Protein AF-0000000074526729 (afdb_homodimer)

Nearest PDB structures (foldseek):
  8a3k-assembly1_UNK  TM=6.918E-01  e=2.379E+00  synthetic construct
  8a3k-assembly1_UNK  TM=6.867E-01  e=3.337E+00  synthetic construct

Solvent-accessible surface area (backbone atoms only — not comparable to full-atom values): 11416 Å² total; per-residue (Å²): 133,55,69,67,57,51,48,54,22,52,52,34,27,48,55,7,48,46,26,39,75,34,23,52,53,50,46,33,65,36,31,86,74,75,79,69,46,57,56,41,35,41,41,31,28,50,31,10,45,49,38,21,45,50,15,50,38,54,74,62,38,85,45,72,67,30,32,49,50,38,42,50,49,49,30,50,38,19,52,50,34,31,54,45,30,54,54,28,47,78,66,65,46,48,67,70,23,39,47,52,50,26,49,49,20,48,53,51,28,53,54,34,53,53,61,71,72,103,135,56,69,67,57,52,48,54,21,52,52,34,26,48,52,8,50,47,25,40,75,34,22,53,53,49,45,33,63,37,32,87,74,75,79,69,46,59,56,41,34,40,43,30,28,49,31,10,45,48,38,21,45,51,14,51,38,56,74,61,39,86,45,71,66,29,32,49,50,38,42,50,49,50,29,51,37,18,52,50,33,31,54,45,31,53,53,29,47,76,64,64,46,48,66,67,23,39,48,52,50,26,49,47,20,49,53,51,27,52,54,31,53,53,60,71,73,103

Sequence (236 aa):
MSAILQTLAYLRMGVGASTYILPNQTLEHLTKAAPSSVEGVLVGRMFGARDFILGVSLLYAKNPEALKMALQMGLFCDLVDVGAGLIAWKNGMDRKGWMWVSGGSAFFAILGIYLLHRMSAILQTLAYLRMGVGASTYILPNQTLEHLTKAAPSSVEGVLVGRMFGARDFILGVSLLYAKNPEALKMALQMGLFCDLVDVGAGLIAWKNGMDRKGWMWVSGGSAFFAILGIYLLHR

Foldseek 3Di:
DDPLLLVLLVVLLVQLVCQLVCVPCLVCLQPVDDRQPPVSSVVSNVSSVVSNVLSVQCVVPDDPVSNLVSLVVLLVVLVVQLVVLVVVVVVPGDPSNSCCRNVVSVVSNVSSVVVNVD/DDPLLLVLLVVLLVQLVCQLVCVPCLVCLQPVDDRCPPVNSVVSNVSSVVSNVLSVQCVPPDDPVSNLVSLVVLLVVLVVQLVVLVVVVVVPTDPRNSCCRNVVSVVSNVSSVVVNVD

pLDDT: mean 89.01, std 13.93, range [44.12, 98.69]

Radius of gyration: 16.76 Å; Cα contacts (8 Å, |Δi|>4): 367; chains: 2; bounding box: 40×44×39 Å

Secondary structure (DSSP, 8-state):
--HHHHHHHHHHHHHHHHHHH-HHHHHHHH-SSS---HHHHHHHHHHHHHHHHHHHHHHH--SHHHHHHHHHHHHHHHHHHHHHHHHHHHTT--HHHHIIIIIHHHHHHHHHHHHHT-/--HHHHHHHHHHHHHHHHHHH-HHHHHHHH-SSS---HHHHHHHHHHHHHHHHHHHHHHH--SHHHHHHHHHHHHHHHHHHHHHHHHHHHTT--HHHHIIIIIHHHHHHHHHHHHHT-

Structure (mmCIF, N/CA/C/O backbone):
data_AF-0000000074526729-model_v1
#
loop_
_entity.id
_entity.type
_entity.pdbx_description
1 polymer 'Predicted protein'
#
loop_
_atom_site.group_PDB
_atom_site.id
_atom_site.type_symbol
_atom_site.label_atom_id
_atom_site.label_alt_id
_atom_site.label_comp_id
_atom_site.label_asym_id
_atom_site.label_entity_id
_atom_site.label_seq_id
_atom_site.pdbx_PDB_ins_code
_atom_site.Cartn_x
_atom_site.Cartn_y
_atom_site.Cartn_z
_atom_site.occupancy
_atom_site.B_iso_or_equiv
_atom_site.auth_seq_id
_atom_site.auth_comp_id
_atom_site.auth_asym_id
_atom_site.auth_atom_id
_atom_site.pdbx_PDB_model_num
ATOM 1 N N . MET A 1 1 ? -15.125 -16.938 -10.344 1 76.81 1 MET A N 1
ATOM 2 C CA . MET A 1 1 ? -14.828 -16.031 -9.25 1 76.81 1 MET A CA 1
ATOM 3 C C . MET A 1 1 ? -16.078 -15.734 -8.422 1 76.81 1 MET A C 1
ATOM 5 O O . MET A 1 1 ? -17.141 -15.484 -8.977 1 76.81 1 MET A O 1
ATOM 9 N N . SER A 1 2 ? -16 -15.789 -7.113 1 91.19 2 SER A N 1
ATOM 10 C CA . SER A 1 2 ? -17.156 -15.633 -6.246 1 91.19 2 SER A CA 1
ATOM 11 C C . SER A 1 2 ? -17.578 -14.172 -6.129 1 91.19 2 SER A C 1
ATOM 13 O O . SER A 1 2 ? -16.766 -13.273 -6.359 1 91.19 2 SER A O 1
ATOM 15 N N . ALA A 1 3 ? -18.828 -13.914 -6.008 1 95.06 3 ALA A N 1
ATOM 16 C CA . ALA A 1 3 ? -19.375 -12.57 -5.836 1 95.06 3 ALA A CA 1
ATOM 17 C C . ALA A 1 3 ? -18.703 -11.852 -4.676 1 95.06 3 ALA A C 1
ATOM 19 O O . ALA A 1 3 ? -18.516 -10.633 -4.715 1 95.06 3 ALA A O 1
ATOM 20 N N . ILE A 1 4 ? -18.391 -12.562 -3.648 1 96.5 4 ILE A N 1
ATOM 21 C CA . ILE A 1 4 ? -17.766 -11.969 -2.475 1 96.5 4 ILE A CA 1
ATOM 22 C C . ILE A 1 4 ? -16.359 -11.492 -2.83 1 96.5 4 ILE A C 1
ATOM 24 O O . ILE A 1 4 ? -15.945 -10.406 -2.41 1 96.5 4 ILE A O 1
ATOM 28 N N . LEU A 1 5 ? -15.656 -12.273 -3.617 1 97.69 5 LEU A N 1
ATOM 29 C CA . LEU A 1 5 ? -14.32 -11.883 -4.066 1 97.69 5 LEU A CA 1
ATOM 30 C C . LEU A 1 5 ? -14.383 -10.617 -4.918 1 97.69 5 LEU A C 1
ATOM 32 O O . LEU A 1 5 ? -13.586 -9.695 -4.727 1 97.69 5 LEU A O 1
ATOM 36 N N . GLN A 1 6 ? -15.352 -10.562 -5.836 1 97.88 6 GLN A N 1
ATOM 37 C CA . GLN A 1 6 ? -15.508 -9.391 -6.695 1 97.88 6 GLN A CA 1
ATOM 38 C C . GLN A 1 6 ? -15.859 -8.148 -5.875 1 97.88 6 GLN A C 1
ATOM 40 O O . GLN A 1 6 ? -15.367 -7.059 -6.152 1 97.88 6 GLN A O 1
ATOM 45 N N . THR A 1 7 ? -16.688 -8.344 -4.926 1 97.62 7 THR A N 1
ATOM 46 C CA . THR A 1 7 ? -17.078 -7.234 -4.059 1 97.62 7 THR A CA 1
ATOM 47 C C . THR A 1 7 ? -15.867 -6.695 -3.299 1 97.62 7 THR A C 1
ATOM 49 O O . THR A 1 7 ? -15.641 -5.48 -3.258 1 97.62 7 THR A O 1
ATOM 52 N N . LEU A 1 8 ? -15.078 -7.559 -2.715 1 98 8 LEU A N 1
ATOM 53 C CA . LEU A 1 8 ? -13.875 -7.148 -2.004 1 98 8 LEU A CA 1
ATOM 54 C C . LEU A 1 8 ? -12.914 -6.414 -2.936 1 98 8 LEU A C 1
ATOM 56 O O . LEU A 1 8 ? -12.375 -5.363 -2.574 1 98 8 LEU A O 1
ATOM 60 N N . ALA A 1 9 ? -12.75 -6.977 -4.105 1 98.69 9 ALA A N 1
ATOM 61 C CA . ALA A 1 9 ? -11.82 -6.406 -5.078 1 98.69 9 ALA A CA 1
ATOM 62 C C . ALA A 1 9 ? -12.258 -5.008 -5.504 1 98.69 9 ALA A C 1
ATOM 64 O O . ALA A 1 9 ? -11.469 -4.062 -5.465 1 98.69 9 ALA A O 1
ATOM 65 N N . TYR A 1 10 ? -13.516 -4.809 -5.863 1 98.25 10 TYR A N 1
ATOM 66 C CA . TYR A 1 10 ? -14.008 -3.529 -6.363 1 98.25 10 TYR A CA 1
ATOM 67 C C . TYR A 1 10 ? -14.055 -2.494 -5.246 1 98.25 10 TYR A C 1
ATOM 69 O O . TYR A 1 10 ? -13.805 -1.309 -5.48 1 98.25 10 TYR A O 1
ATOM 77 N N . LEU A 1 11 ? -14.453 -2.9 -4.062 1 97.31 11 LEU A N 1
ATOM 78 C CA . LEU A 1 11 ? -14.453 -1.972 -2.939 1 97.31 11 LEU A CA 1
ATOM 79 C C . LEU A 1 11 ? -13.047 -1.471 -2.648 1 97.31 11 LEU A C 1
ATOM 81 O O . LEU A 1 11 ? -12.844 -0.274 -2.428 1 97.31 11 LEU A O 1
ATOM 85 N N . ARG A 1 12 ? -12.125 -2.33 -2.637 1 97.81 12 ARG A N 1
ATOM 86 C CA . ARG A 1 12 ? -10.727 -1.966 -2.391 1 97.81 12 ARG A CA 1
ATOM 87 C C . ARG A 1 12 ? -10.195 -1.056 -3.492 1 97.81 12 ARG A C 1
ATOM 89 O O . ARG A 1 12 ? -9.539 -0.053 -3.213 1 97.81 12 ARG A O 1
ATOM 96 N N . MET A 1 13 ? -10.516 -1.352 -4.742 1 98.38 13 MET A N 1
ATOM 97 C CA . MET A 1 13 ? -10.141 -0.494 -5.859 1 98.38 13 MET A CA 1
ATOM 98 C C . MET A 1 13 ? -10.781 0.882 -5.734 1 98.38 13 MET A C 1
ATOM 100 O O . MET A 1 13 ? -10.148 1.898 -6.023 1 98.38 13 MET A O 1
ATOM 104 N N . GLY A 1 14 ? -12.031 0.858 -5.316 1 96.75 14 GLY A N 1
ATOM 105 C CA . GLY A 1 14 ? -12.727 2.119 -5.125 1 96.75 14 GLY A CA 1
ATOM 106 C C . GLY A 1 14 ? -12.109 2.99 -4.051 1 96.75 14 GLY A C 1
ATOM 107 O O . GLY A 1 14 ? -11.93 4.195 -4.242 1 96.75 14 GLY A O 1
ATOM 108 N N . VAL A 1 15 ? -11.789 2.418 -2.877 1 94.19 15 VAL A N 1
ATOM 109 C CA . VAL A 1 15 ? -11.125 3.145 -1.799 1 94.19 15 VAL A CA 1
ATOM 110 C C . VAL A 1 15 ? -9.781 3.684 -2.289 1 94.19 15 VAL A C 1
ATOM 112 O O . VAL A 1 15 ? -9.469 4.859 -2.09 1 94.19 15 VAL A O 1
ATOM 115 N N . GLY A 1 16 ? -8.977 2.828 -2.943 1 96.12 16 GLY A N 1
ATOM 116 C CA . GLY A 1 16 ? -7.691 3.246 -3.475 1 96.12 16 GLY A CA 1
ATOM 117 C C . GLY A 1 16 ? -7.797 4.375 -4.484 1 96.12 16 GLY A C 1
ATOM 118 O O . GLY A 1 16 ? -7.109 5.391 -4.363 1 96.12 16 GLY A O 1
ATOM 119 N N . ALA A 1 17 ? -8.68 4.258 -5.469 1 96.56 17 ALA A N 1
ATOM 120 C CA . ALA A 1 17 ? -8.859 5.27 -6.508 1 96.56 17 ALA A CA 1
ATOM 121 C C . ALA A 1 17 ? -9.359 6.586 -5.914 1 96.56 17 ALA A C 1
ATOM 123 O O . ALA A 1 17 ? -8.875 7.66 -6.281 1 96.56 17 ALA A O 1
ATOM 124 N N . SER A 1 18 ? -10.266 6.473 -4.996 1 92.94 18 SER A N 1
ATOM 125 C CA . SER A 1 18 ? -10.805 7.688 -4.395 1 92.94 18 SER A CA 1
ATOM 126 C C . SER A 1 18 ? -9.75 8.422 -3.574 1 92.94 18 SER A C 1
ATOM 128 O O . SER A 1 18 ? -9.656 9.648 -3.625 1 92.94 18 SER A O 1
ATOM 130 N N . THR A 1 19 ? -8.977 7.695 -2.803 1 90.94 19 THR A N 1
ATOM 131 C CA . THR A 1 19 ? -7.934 8.32 -2 1 90.94 19 THR A CA 1
ATOM 132 C C . THR A 1 19 ? -6.848 8.914 -2.893 1 90.94 19 THR A C 1
ATOM 134 O O . THR A 1 19 ? -6.273 9.953 -2.57 1 90.94 19 THR A O 1
ATOM 137 N N . TYR A 1 20 ? -6.547 8.273 -3.992 1 93 20 TYR A N 1
ATOM 138 C CA . TYR A 1 20 ? -5.547 8.797 -4.914 1 93 20 TYR A CA 1
ATOM 139 C C . TYR A 1 20 ? -6.02 10.094 -5.559 1 93 20 TYR A C 1
ATOM 141 O O . TYR A 1 20 ? -5.242 11.039 -5.699 1 93 20 TYR A O 1
ATOM 149 N N . ILE A 1 21 ? -7.266 10.109 -5.988 1 90.75 21 ILE A N 1
ATOM 150 C CA . ILE A 1 21 ? -7.816 11.234 -6.738 1 90.75 21 ILE A CA 1
ATOM 151 C C . ILE A 1 21 ? -8.125 12.391 -5.785 1 90.75 21 ILE A C 1
ATOM 153 O O . ILE A 1 21 ? -7.953 13.555 -6.137 1 90.75 21 ILE A O 1
ATOM 157 N N . LEU A 1 22 ? -8.633 12.086 -4.57 1 83.44 22 LEU A N 1
ATOM 158 C CA . LEU A 1 22 ? -9.055 13.102 -3.611 1 83.44 22 LEU A CA 1
ATOM 159 C C . LEU A 1 22 ? -8.32 12.938 -2.285 1 83.44 22 LEU A C 1
ATOM 161 O O . LEU A 1 22 ? -8.953 12.766 -1.239 1 83.44 22 LEU A O 1
ATOM 165 N N . PRO A 1 23 ? -7.047 13.086 -2.418 1 73.19 23 PRO A N 1
ATOM 166 C CA . PRO A 1 23 ? -6.301 12.844 -1.181 1 73.19 23 PRO A CA 1
ATOM 167 C C . PRO A 1 23 ? -6.656 13.836 -0.074 1 73.19 23 PRO A C 1
ATOM 169 O O . PRO A 1 23 ? -6.707 13.461 1.101 1 73.19 23 PRO A O 1
ATOM 172 N N . ASN A 1 24 ? -7.012 15.023 -0.416 1 65.81 24 ASN A N 1
ATOM 173 C CA . ASN A 1 24 ? -7.406 16.047 0.545 1 65.81 24 ASN A CA 1
ATOM 174 C C . ASN A 1 24 ? -8.711 15.695 1.242 1 65.81 24 ASN A C 1
ATOM 176 O O . ASN A 1 24 ? -8.82 15.805 2.465 1 65.81 24 ASN A O 1
ATOM 180 N N . GLN A 1 25 ? -9.562 15.359 0.402 1 59.38 25 GLN A N 1
ATOM 181 C CA . GLN A 1 25 ? -10.875 15.047 0.952 1 59.38 25 GLN A CA 1
ATOM 182 C C . GLN A 1 25 ? -10.812 13.828 1.86 1 59.38 25 GLN A C 1
ATOM 184 O O . GLN A 1 25 ? -11.477 13.781 2.9 1 59.38 25 GLN A O 1
ATOM 189 N N . THR A 1 26 ? -10.117 12.914 1.369 1 57.25 26 THR A N 1
ATOM 190 C CA . THR A 1 26 ? -9.961 11.719 2.191 1 57.25 26 THR A CA 1
ATOM 191 C C . THR A 1 26 ? -9.266 12.055 3.508 1 57.25 26 THR A C 1
ATOM 193 O O . THR A 1 26 ? -9.711 11.625 4.574 1 57.25 26 THR A O 1
ATOM 196 N N . LEU A 1 27 ? -8.336 12.75 3.332 1 55.41 27 LEU A N 1
ATOM 197 C CA . LEU A 1 27 ? -7.594 13.172 4.516 1 55.41 27 LEU A CA 1
ATOM 198 C C . LEU A 1 27 ? -8.414 14.148 5.352 1 55.41 27 LEU A C 1
ATOM 200 O O . LEU A 1 27 ? -8.398 14.086 6.586 1 55.41 27 LEU A O 1
ATOM 204 N N . GLU A 1 28 ? -9.062 15.125 4.652 1 57.16 28 GLU A N 1
ATOM 205 C CA . GLU A 1 28 ? -9.906 16.078 5.359 1 57.16 28 GLU A CA 1
ATOM 206 C C . GLU A 1 28 ? -11.086 15.391 6.027 1 57.16 28 GLU A C 1
ATOM 208 O O . GLU A 1 28 ? -11.492 15.766 7.129 1 57.16 28 GLU A O 1
ATOM 213 N N . HIS A 1 29 ? -11.766 14.594 5.172 1 51.53 29 HIS A N 1
ATOM 214 C CA . HIS A 1 29 ? -12.852 13.852 5.801 1 51.53 29 HIS A CA 1
ATOM 215 C C . HIS A 1 29 ? -12.352 13.047 6.996 1 51.53 29 HIS A C 1
ATOM 217 O O . HIS A 1 29 ? -13.102 12.797 7.941 1 51.53 29 HIS A O 1
ATOM 223 N N . LEU A 1 30 ? -11.242 12.672 6.82 1 48.44 30 LEU A N 1
ATOM 224 C CA . LEU A 1 30 ? -10.617 11.992 7.949 1 48.44 30 LEU A CA 1
ATOM 225 C C . LEU A 1 30 ? -10.172 12.992 9.008 1 48.44 30 LEU A C 1
ATOM 227 O O . LEU A 1 30 ? -10.078 12.656 10.188 1 48.44 30 LEU A O 1
ATOM 231 N N . THR A 1 31 ? -9.664 14.273 8.547 1 46.47 31 THR A N 1
ATOM 232 C CA . THR A 1 31 ? -9.102 15.266 9.461 1 46.47 31 THR A CA 1
ATOM 233 C C . THR A 1 31 ? -9.867 16.578 9.359 1 46.47 31 THR A C 1
ATOM 235 O O . THR A 1 31 ? -10.008 17.141 8.273 1 46.47 31 THR A O 1
ATOM 238 N N . LYS A 1 32 ? -11.148 16.922 9.82 1 49.41 32 LYS A N 1
ATOM 239 C CA . LYS A 1 32 ? -11.672 18.281 9.742 1 49.41 32 LYS A CA 1
ATOM 240 C C . LYS A 1 32 ? -10.547 19.297 9.562 1 49.41 32 LYS A C 1
ATOM 242 O O . LYS A 1 32 ? -10.758 20.375 9.016 1 49.41 32 LYS A O 1
ATOM 247 N N . ALA A 1 33 ? -9.625 19.375 10.453 1 44.12 33 ALA A N 1
ATOM 248 C CA . ALA A 1 33 ? -8.844 20.547 10.805 1 44.12 33 ALA A CA 1
ATOM 249 C C . ALA A 1 33 ? -7.773 20.828 9.758 1 44.12 33 ALA A C 1
ATOM 251 O O . ALA A 1 33 ? -7.645 21.969 9.281 1 44.12 33 ALA A O 1
ATOM 252 N N . ALA A 1 34 ? -6.438 20.375 9.875 1 45.12 34 ALA A N 1
ATOM 253 C CA . ALA A 1 34 ? -5.211 21 9.383 1 45.12 34 ALA A CA 1
ATOM 254 C C . ALA A 1 34 ? -4.996 20.703 7.902 1 45.12 34 ALA A C 1
ATOM 256 O O . ALA A 1 34 ? -5.41 19.656 7.406 1 45.12 34 ALA A O 1
ATOM 257 N N . PRO A 1 35 ? -4.848 21.844 7.086 1 49.41 35 PRO A N 1
ATOM 258 C CA . PRO A 1 35 ? -4.484 21.812 5.668 1 49.41 35 PRO A CA 1
ATOM 259 C C . PRO A 1 35 ? -3.555 20.656 5.324 1 49.41 35 PRO A C 1
ATOM 261 O O . PRO A 1 35 ? -2.574 20.422 6.031 1 49.41 35 PRO A O 1
ATOM 264 N N . SER A 1 36 ? -3.998 19.547 4.641 1 60.91 36 SER A N 1
ATOM 265 C CA . SER A 1 36 ? -3.148 18.438 4.246 1 60.91 36 SER A CA 1
ATOM 266 C C . SER A 1 36 ? -1.833 18.922 3.648 1 60.91 36 SER A C 1
ATOM 268 O O . SER A 1 36 ? -1.827 19.797 2.781 1 60.91 36 SER A O 1
ATOM 270 N N . SER A 1 37 ? -0.733 19.031 4.402 1 75 37 SER A N 1
ATOM 271 C CA . SER A 1 37 ? 0.587 19.312 3.848 1 75 37 SER A CA 1
ATOM 272 C C . SER A 1 37 ? 0.793 18.594 2.516 1 75 37 SER A C 1
ATOM 274 O O . SER A 1 37 ? 0.066 17.656 2.189 1 75 37 SER A O 1
ATOM 276 N N . VAL A 1 38 ? 1.545 19.219 1.57 1 80.56 38 VAL A N 1
ATOM 277 C CA . VAL A 1 38 ? 1.913 18.625 0.29 1 80.56 38 VAL A CA 1
ATOM 278 C C . VAL A 1 38 ? 2.367 17.188 0.503 1 80.56 38 VAL A C 1
ATOM 280 O O . VAL A 1 38 ? 2.049 16.297 -0.297 1 80.56 38 VAL A O 1
ATOM 283 N N . GLU A 1 39 ? 3.012 16.922 1.654 1 79.56 39 GLU A N 1
ATOM 284 C CA . GLU A 1 39 ? 3.518 15.594 1.99 1 79.56 39 GLU A CA 1
ATOM 285 C C . GLU A 1 39 ? 2.381 14.648 2.381 1 79.56 39 GLU A C 1
ATOM 287 O O . GLU A 1 39 ? 2.422 13.461 2.07 1 79.56 39 GLU A O 1
ATOM 292 N N . GLY A 1 40 ? 1.47 15.266 3.082 1 80.5 40 GLY A N 1
ATOM 293 C CA . GLY A 1 40 ? 0.302 14.469 3.43 1 80.5 40 GLY A CA 1
ATOM 294 C C . GLY A 1 40 ? -0.484 14 2.219 1 80.5 40 GLY A C 1
ATOM 295 O O . GLY A 1 40 ? -0.898 12.844 2.15 1 80.5 40 GLY A O 1
ATOM 296 N N . VAL A 1 41 ? -0.667 14.898 1.338 1 84.69 41 VAL A N 1
ATOM 297 C CA . VAL A 1 41 ? -1.355 14.594 0.089 1 84.69 41 VAL A CA 1
ATOM 298 C C . VAL A 1 41 ? -0.579 13.523 -0.677 1 84.69 41 VAL A C 1
ATOM 300 O O . VAL A 1 41 ? -1.169 12.578 -1.201 1 84.69 41 VAL A O 1
ATOM 303 N N . LEU A 1 42 ? 0.734 13.648 -0.738 1 88.69 42 LEU A N 1
ATOM 304 C CA . LEU A 1 42 ? 1.603 12.703 -1.43 1 88.69 42 LEU A CA 1
ATOM 305 C C . LEU A 1 42 ? 1.474 11.312 -0.831 1 88.69 42 LEU A C 1
ATOM 307 O O . LEU A 1 42 ? 1.313 10.328 -1.561 1 88.69 42 LEU A O 1
ATOM 311 N N . VAL A 1 43 ? 1.482 11.25 0.464 1 87.94 43 VAL A N 1
ATOM 312 C CA . VAL A 1 43 ? 1.396 9.945 1.127 1 87.94 43 VAL A CA 1
ATOM 313 C C . VAL A 1 43 ? 0.02 9.336 0.885 1 87.94 43 VAL A C 1
ATOM 315 O O . VAL A 1 43 ? -0.104 8.117 0.717 1 87.94 43 VAL A O 1
ATOM 318 N N . GLY A 1 44 ? -0.961 10.164 0.871 1 88.56 44 GLY A N 1
ATOM 319 C CA . GLY A 1 44 ? -2.295 9.68 0.547 1 88.56 44 GLY A CA 1
ATOM 320 C C . GLY A 1 44 ? -2.385 9.055 -0.834 1 88.56 44 GLY A C 1
ATOM 321 O O . GLY A 1 44 ? -3.016 8.016 -1.012 1 88.56 44 GLY A O 1
ATOM 322 N N . ARG A 1 45 ? -1.78 9.719 -1.782 1 92.56 45 ARG A N 1
ATOM 323 C CA . ARG A 1 45 ? -1.765 9.188 -3.141 1 92.56 45 ARG A CA 1
ATOM 324 C C . ARG A 1 45 ? -1.017 7.859 -3.199 1 92.56 45 ARG A C 1
ATOM 326 O O . ARG A 1 45 ? -1.453 6.922 -3.873 1 92.56 45 ARG A O 1
ATOM 333 N N . MET A 1 46 ? 0.134 7.812 -2.484 1 93.75 46 MET A N 1
ATOM 334 C CA . MET A 1 46 ? 0.938 6.594 -2.482 1 93.75 46 MET A CA 1
ATOM 335 C C . MET A 1 46 ? 0.182 5.445 -1.826 1 93.75 46 MET A C 1
ATOM 337 O O . MET A 1 46 ? 0.237 4.309 -2.301 1 93.75 46 MET A O 1
ATOM 341 N N . PHE A 1 47 ? -0.545 5.766 -0.766 1 93.12 47 PHE A N 1
ATOM 342 C CA . PHE A 1 47 ? -1.419 4.785 -0.135 1 93.12 47 PHE A CA 1
ATOM 343 C C . PHE A 1 47 ? -2.512 4.336 -1.097 1 93.12 47 PHE A C 1
ATOM 345 O O . PHE A 1 47 ? -2.758 3.137 -1.251 1 93.12 47 PHE A O 1
ATOM 352 N N . GLY A 1 48 ? -3.188 5.266 -1.71 1 95.12 48 GLY A N 1
ATOM 353 C CA . GLY A 1 48 ? -4.273 4.953 -2.625 1 95.12 48 GLY A CA 1
ATOM 354 C C . GLY A 1 48 ? -3.854 4.039 -3.76 1 95.12 48 GLY A C 1
ATOM 355 O O . GLY A 1 48 ? -4.578 3.104 -4.109 1 95.12 48 GLY A O 1
ATOM 356 N N . ALA A 1 49 ? -2.727 4.293 -4.387 1 97.12 49 ALA A N 1
ATOM 357 C CA . ALA A 1 49 ? -2.217 3.463 -5.473 1 97.12 49 ALA A CA 1
ATOM 358 C C . ALA A 1 49 ? -2.014 2.021 -5.012 1 97.12 49 ALA A C 1
ATOM 360 O O . ALA A 1 49 ? -2.361 1.079 -5.73 1 97.12 49 ALA A O 1
ATOM 361 N N . ARG A 1 50 ? -1.431 1.81 -3.846 1 97.94 50 ARG A N 1
ATOM 362 C CA . ARG A 1 50 ? -1.156 0.474 -3.326 1 97.94 50 ARG A CA 1
ATOM 363 C C . ARG A 1 50 ? -2.451 -0.265 -3.004 1 97.94 50 ARG A C 1
ATOM 365 O O . ARG A 1 50 ? -2.562 -1.469 -3.244 1 97.94 50 ARG A O 1
ATOM 372 N N . ASP A 1 51 ? -3.41 0.453 -2.477 1 97.5 51 ASP A N 1
ATOM 373 C CA . ASP A 1 51 ? -4.684 -0.202 -2.191 1 97.5 51 ASP A CA 1
ATOM 374 C C . ASP A 1 51 ? -5.422 -0.553 -3.482 1 97.5 51 ASP A C 1
ATOM 376 O O . ASP A 1 51 ? -6.066 -1.6 -3.568 1 97.5 51 ASP A O 1
ATOM 380 N N . PHE A 1 52 ? -5.348 0.318 -4.441 1 98.31 52 PHE A N 1
ATOM 381 C CA . PHE A 1 52 ? -5.953 0.066 -5.742 1 98.31 52 PHE A CA 1
ATOM 382 C C . PHE A 1 52 ? -5.371 -1.189 -6.379 1 98.31 52 PHE A C 1
ATOM 384 O O . PHE A 1 52 ? -6.109 -2.064 -6.832 1 98.31 52 PHE A O 1
ATOM 391 N N . ILE A 1 53 ? -4.059 -1.295 -6.402 1 98.69 53 ILE A N 1
ATOM 392 C CA . ILE A 1 53 ? -3.412 -2.408 -7.09 1 98.69 53 ILE A CA 1
ATOM 393 C C . ILE A 1 53 ? -3.65 -3.701 -6.316 1 98.69 53 ILE A C 1
ATOM 395 O O . ILE A 1 53 ? -3.752 -4.777 -6.906 1 98.69 53 ILE A O 1
ATOM 399 N N . LEU A 1 54 ? -3.74 -3.652 -4.992 1 98.44 54 LEU A N 1
ATOM 400 C CA . LEU A 1 54 ? -4.113 -4.824 -4.207 1 98.44 54 LEU A CA 1
ATOM 401 C C . LEU A 1 54 ? -5.488 -5.34 -4.625 1 98.44 54 LEU A C 1
ATOM 403 O O . LEU A 1 54 ? -5.703 -6.555 -4.703 1 98.44 54 LEU A O 1
ATOM 407 N N . GLY A 1 55 ? -6.453 -4.43 -4.855 1 98.62 55 GLY A N 1
ATOM 408 C CA . GLY A 1 55 ? -7.754 -4.832 -5.375 1 98.62 55 GLY A CA 1
ATOM 409 C C . GLY A 1 55 ? -7.676 -5.457 -6.754 1 98.62 55 GLY A C 1
ATOM 410 O O . GLY A 1 55 ? -8.289 -6.5 -7.004 1 98.62 55 GLY A O 1
ATOM 411 N N . VAL A 1 56 ? -6.941 -4.816 -7.648 1 98.62 56 VAL A N 1
ATOM 412 C CA . VAL A 1 56 ? -6.77 -5.32 -9.008 1 98.62 56 VAL A CA 1
ATOM 413 C C . VAL A 1 56 ? -6.191 -6.734 -8.969 1 98.62 56 VAL A C 1
ATOM 415 O O . VAL A 1 56 ? -6.598 -7.598 -9.75 1 98.62 56 VAL A O 1
ATOM 418 N N . SER A 1 57 ? -5.238 -6.973 -8.062 1 98.12 57 SER A N 1
ATOM 419 C CA . SER A 1 57 ? -4.551 -8.258 -7.992 1 98.12 57 SER A CA 1
ATOM 420 C C . SER A 1 57 ? -5.52 -9.391 -7.648 1 98.12 57 SER A C 1
ATOM 422 O O . SER A 1 57 ? -5.332 -10.523 -8.086 1 98.12 57 SER A O 1
ATOM 424 N N . LEU A 1 58 ? -6.551 -9.086 -6.91 1 98.12 58 LEU A N 1
ATOM 425 C CA . LEU A 1 58 ? -7.551 -10.094 -6.578 1 98.12 58 LEU A CA 1
ATOM 426 C C . LEU A 1 58 ? -8.289 -10.562 -7.824 1 98.12 58 LEU A C 1
ATOM 428 O O . LEU A 1 58 ? -8.648 -11.734 -7.938 1 98.12 58 LEU A O 1
ATOM 432 N N . LEU A 1 59 ? -8.484 -9.688 -8.773 1 97.25 59 LEU A N 1
ATOM 433 C CA . LEU A 1 59 ? -9.219 -10 -9.992 1 97.25 59 LEU A CA 1
ATOM 434 C C . LEU A 1 59 ? -8.297 -10.625 -11.031 1 97.25 59 LEU A C 1
ATOM 436 O O . LEU A 1 59 ? -8.758 -11.391 -11.891 1 97.25 59 LEU A O 1
ATOM 440 N N . TYR A 1 60 ? -7.051 -10.406 -10.891 1 94.81 60 TYR A N 1
ATOM 441 C CA . TYR A 1 60 ? -6.145 -10.766 -11.977 1 94.81 60 TYR A CA 1
ATOM 442 C C . TYR A 1 60 ? -5.285 -11.969 -11.586 1 94.81 60 TYR A C 1
ATOM 444 O O . TYR A 1 60 ? -4.492 -12.453 -12.398 1 94.81 60 TYR A O 1
ATOM 452 N N . ALA A 1 61 ? -5.391 -12.375 -10.398 1 95.69 61 ALA A N 1
ATOM 453 C CA . ALA A 1 61 ? -4.672 -13.578 -9.984 1 95.69 61 ALA A CA 1
ATOM 454 C C . ALA A 1 61 ? -4.973 -14.742 -10.922 1 95.69 61 ALA A C 1
ATOM 456 O O . ALA A 1 61 ? -6.133 -15.086 -11.141 1 95.69 61 ALA A O 1
ATOM 457 N N . LYS A 1 62 ? -3.926 -15.391 -11.367 1 94.38 62 LYS A N 1
ATOM 458 C CA . LYS A 1 62 ? -4.098 -16.375 -12.438 1 94.38 62 LYS A CA 1
ATOM 459 C C . LYS A 1 62 ? -4.188 -17.781 -11.875 1 94.38 62 LYS A C 1
ATOM 461 O O . LYS A 1 62 ? -4.504 -18.734 -12.602 1 94.38 62 LYS A O 1
ATOM 466 N N . ASN A 1 63 ? -3.877 -18.047 -10.734 1 95.12 63 ASN A N 1
ATOM 467 C CA . ASN A 1 63 ? -3.959 -19.344 -10.078 1 95.12 63 ASN A CA 1
ATOM 468 C C . ASN A 1 63 ? -4.27 -19.203 -8.586 1 95.12 63 ASN A C 1
ATOM 470 O O . ASN A 1 63 ? -4.246 -18.094 -8.047 1 95.12 63 ASN A O 1
ATOM 474 N N . PRO A 1 64 ? -4.66 -20.297 -7.957 1 94 64 PRO A N 1
ATOM 475 C CA . PRO A 1 64 ? -5.09 -20.234 -6.559 1 94 64 PRO A CA 1
ATOM 476 C C . PRO A 1 64 ? -4 -19.703 -5.633 1 94 64 PRO A C 1
ATOM 478 O O . PRO A 1 64 ? -4.301 -19 -4.66 1 94 64 PRO A O 1
ATOM 481 N N . GLU A 1 65 ? -2.781 -20.016 -5.906 1 94.75 65 GLU A N 1
ATOM 482 C CA . GLU A 1 65 ? -1.689 -19.547 -5.055 1 94.75 65 GLU A CA 1
ATOM 483 C C . GLU A 1 65 ? -1.532 -18.031 -5.129 1 94.75 65 GLU A C 1
ATOM 485 O O . GLU A 1 65 ? -1.294 -17.375 -4.113 1 94.75 65 GLU A O 1
ATOM 490 N N . ALA A 1 66 ? -1.608 -17.547 -6.355 1 96.06 66 ALA A N 1
ATOM 491 C CA . ALA A 1 66 ? -1.541 -16.094 -6.547 1 96.06 66 ALA A CA 1
ATOM 492 C C . ALA A 1 66 ? -2.705 -15.398 -5.852 1 96.06 66 ALA A C 1
ATOM 494 O O . ALA A 1 66 ? -2.529 -14.336 -5.25 1 96.06 66 ALA A O 1
ATOM 495 N N . LEU A 1 67 ? -3.854 -15.992 -5.969 1 96.75 67 LEU A N 1
ATOM 496 C CA . LEU A 1 67 ? -5.027 -15.43 -5.309 1 96.75 67 LEU A CA 1
ATOM 497 C C . LEU A 1 67 ? -4.867 -15.461 -3.793 1 96.75 67 LEU A C 1
ATOM 499 O O . LEU A 1 67 ? -5.164 -14.477 -3.113 1 96.75 67 LEU A O 1
ATOM 503 N N . LYS A 1 68 ? -4.438 -16.516 -3.281 1 97.06 68 LYS A N 1
ATOM 504 C CA . LYS A 1 68 ? -4.215 -16.641 -1.844 1 97.06 68 LYS A CA 1
ATOM 505 C C . LYS A 1 68 ? -3.213 -15.609 -1.349 1 97.06 68 LYS A C 1
ATOM 507 O O . LYS A 1 68 ? -3.412 -15 -0.298 1 97.06 68 LYS A O 1
ATOM 512 N N . MET A 1 69 ? -2.168 -15.406 -2.078 1 97.44 69 MET A N 1
ATOM 513 C CA . MET A 1 69 ? -1.17 -14.406 -1.721 1 97.44 69 MET A CA 1
ATOM 514 C C . MET A 1 69 ? -1.789 -13.016 -1.685 1 97.44 69 MET A C 1
ATOM 516 O O . MET A 1 69 ? -1.566 -12.25 -0.739 1 97.44 69 MET A O 1
ATOM 520 N N . ALA A 1 70 ? -2.555 -12.711 -2.73 1 97.88 70 ALA A N 1
ATOM 521 C CA . ALA A 1 70 ? -3.207 -11.406 -2.787 1 97.88 70 ALA A CA 1
ATOM 522 C C . ALA A 1 70 ? -4.137 -11.211 -1.594 1 97.88 70 ALA A C 1
ATOM 524 O O . ALA A 1 70 ? -4.16 -10.133 -0.988 1 97.88 70 ALA A O 1
ATOM 525 N N . LEU A 1 71 ? -4.867 -12.234 -1.266 1 98.25 71 LEU A N 1
ATOM 526 C CA . LEU A 1 71 ? -5.781 -12.172 -0.131 1 98.25 71 LEU A CA 1
ATOM 527 C C . LEU A 1 71 ? -5.02 -11.992 1.176 1 98.25 71 LEU A C 1
ATOM 529 O O . LEU A 1 71 ? -5.434 -11.211 2.039 1 98.25 71 LEU A O 1
ATOM 533 N N . GLN A 1 72 ? -3.98 -12.664 1.323 1 98.31 72 GLN A N 1
ATOM 534 C CA . GLN A 1 72 ? -3.188 -12.586 2.545 1 98.31 72 GLN A CA 1
ATOM 535 C C . GLN A 1 72 ? -2.531 -11.219 2.686 1 98.31 72 GLN A C 1
ATOM 537 O O . GLN A 1 72 ? -2.416 -10.688 3.793 1 98.31 72 GLN A O 1
ATOM 542 N N . MET A 1 73 ? -2.068 -10.648 1.581 1 98.44 73 MET A N 1
ATOM 543 C CA . MET A 1 73 ? -1.511 -9.297 1.615 1 98.44 73 MET A CA 1
ATOM 544 C C . MET A 1 73 ? -2.562 -8.281 2.061 1 98.44 73 MET A C 1
ATOM 546 O O . MET A 1 73 ? -2.289 -7.43 2.904 1 98.44 73 MET A O 1
ATOM 550 N N . GLY A 1 74 ? -3.705 -8.43 1.49 1 98.5 74 GLY A N 1
ATOM 551 C CA . GLY A 1 74 ? -4.793 -7.555 1.898 1 98.5 74 GLY A CA 1
ATOM 552 C C . GLY A 1 74 ? -5.152 -7.695 3.365 1 98.5 74 GLY A C 1
ATOM 553 O O . GLY A 1 74 ? -5.355 -6.695 4.059 1 98.5 74 GLY A O 1
ATOM 554 N N . LE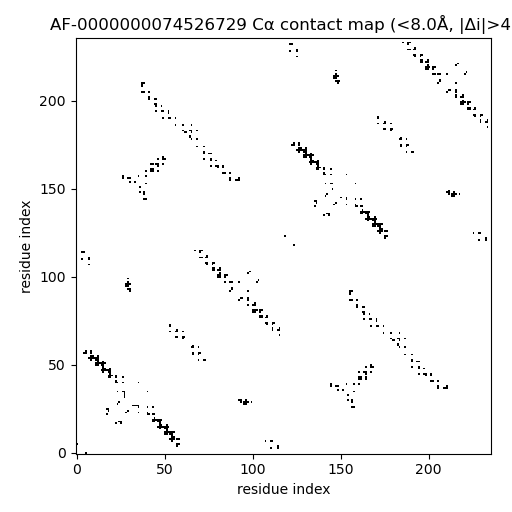U A 1 75 ? -5.238 -8.914 3.781 1 98.56 75 LEU A N 1
ATOM 555 C CA . LEU A 1 75 ? -5.605 -9.172 5.168 1 98.56 75 LEU A CA 1
ATOM 556 C C . LEU A 1 75 ? -4.566 -8.594 6.121 1 98.56 75 LEU A C 1
ATOM 558 O O . LEU A 1 75 ? -4.918 -7.98 7.133 1 98.56 75 LEU A O 1
ATOM 562 N N . PHE A 1 76 ? -3.355 -8.82 5.816 1 98.5 76 PHE A N 1
ATOM 563 C CA . PHE A 1 76 ? -2.289 -8.227 6.617 1 98.5 76 PHE A CA 1
ATOM 564 C C . PHE A 1 76 ? -2.473 -6.719 6.73 1 98.5 76 PHE A C 1
ATOM 566 O O . PHE A 1 76 ? -2.426 -6.16 7.828 1 98.5 76 PHE A O 1
ATOM 573 N N . CYS A 1 77 ? -2.643 -6.027 5.637 1 98.38 77 CYS A N 1
ATOM 574 C CA . CYS A 1 77 ? -2.812 -4.578 5.613 1 98.38 77 CYS A CA 1
ATOM 575 C C . CYS A 1 77 ? -4.043 -4.16 6.414 1 98.38 77 CYS A C 1
ATOM 577 O O . CYS A 1 77 ? -3.996 -3.188 7.168 1 98.38 77 CYS A O 1
ATOM 579 N N . ASP A 1 78 ? -5.07 -4.875 6.242 1 98.38 78 ASP A N 1
ATOM 580 C CA . ASP A 1 78 ? -6.316 -4.527 6.922 1 98.38 78 ASP A CA 1
ATOM 581 C C . ASP A 1 78 ? -6.172 -4.652 8.438 1 98.38 78 ASP A C 1
ATOM 583 O O . ASP A 1 78 ? -6.645 -3.795 9.188 1 98.38 78 ASP A O 1
ATOM 587 N N . LEU A 1 79 ? -5.516 -5.68 8.875 1 98.12 79 LEU A N 1
ATOM 588 C CA . LEU A 1 79 ? -5.309 -5.863 10.305 1 98.12 79 LEU A CA 1
ATOM 589 C C . LEU A 1 79 ? -4.387 -4.785 10.867 1 98.12 79 LEU A C 1
ATOM 591 O O . LEU A 1 79 ? -4.633 -4.25 11.945 1 98.12 79 LEU A O 1
ATOM 595 N N . VAL A 1 80 ? -3.377 -4.52 10.156 1 97.56 80 VAL A N 1
ATOM 596 C CA . VAL A 1 80 ? -2.459 -3.465 10.57 1 97.56 80 VAL A CA 1
ATOM 597 C C . VAL A 1 80 ? -3.197 -2.127 10.617 1 97.56 80 VAL A C 1
ATOM 599 O O . VAL A 1 80 ? -2.979 -1.324 11.523 1 97.56 80 VAL A O 1
ATOM 602 N N . ASP A 1 81 ? -4.066 -1.853 9.602 1 96.5 81 ASP A N 1
ATOM 603 C CA . ASP A 1 81 ? -4.848 -0.619 9.57 1 96.5 81 ASP A CA 1
ATOM 604 C C . ASP A 1 81 ? -5.75 -0.511 10.797 1 96.5 81 ASP A C 1
ATOM 606 O O . ASP A 1 81 ? -5.938 0.579 11.344 1 96.5 81 ASP A O 1
ATOM 610 N N . VAL A 1 82 ? -6.371 -1.598 11.172 1 96.44 82 VAL A N 1
ATOM 611 C CA . VAL A 1 82 ? -7.199 -1.594 12.375 1 96.44 82 VAL A CA 1
ATOM 612 C C . VAL A 1 82 ? -6.359 -1.171 13.578 1 96.44 82 VAL A C 1
ATOM 614 O O . VAL A 1 82 ? -6.766 -0.305 14.352 1 96.44 82 VAL A O 1
ATOM 617 N N . GLY A 1 83 ? -5.199 -1.747 13.758 1 95.94 83 GLY A N 1
ATOM 618 C CA . GLY A 1 83 ? -4.305 -1.379 14.836 1 95.94 83 GLY A CA 1
ATOM 619 C C . GLY A 1 83 ? -3.867 0.073 14.781 1 95.94 83 GLY A C 1
ATOM 620 O O . GLY A 1 83 ? -3.877 0.769 15.805 1 95.94 83 GLY A O 1
ATOM 621 N N . ALA A 1 84 ? -3.467 0.536 13.617 1 94.06 84 ALA A N 1
ATOM 622 C CA . ALA A 1 84 ? -3.066 1.928 13.438 1 94.06 84 ALA A CA 1
ATOM 623 C C . ALA A 1 84 ? -4.223 2.875 13.742 1 94.06 84 ALA A C 1
ATOM 625 O O . ALA A 1 84 ? -4.012 3.98 14.25 1 94.06 84 ALA A O 1
ATOM 626 N N . GLY A 1 85 ? -5.391 2.451 13.336 1 92.19 85 GLY A N 1
ATOM 627 C CA . GLY A 1 85 ? -6.57 3.232 13.68 1 92.19 85 GLY A CA 1
ATOM 628 C C . GLY A 1 85 ? -6.781 3.383 15.172 1 92.19 85 GLY A C 1
ATOM 629 O O . GLY A 1 85 ? -7.16 4.457 15.648 1 92.19 85 GLY A O 1
ATOM 630 N N . LEU A 1 86 ? -6.574 2.348 15.914 1 93.75 86 LEU A N 1
ATOM 631 C CA . LEU A 1 86 ? -6.703 2.412 17.375 1 93.75 86 LEU A CA 1
ATOM 632 C C . LEU A 1 86 ? -5.684 3.373 17.969 1 93.75 86 LEU A C 1
ATOM 634 O O . LEU A 1 86 ? -5.996 4.121 18.891 1 93.75 86 LEU A O 1
ATOM 638 N N . ILE A 1 87 ? -4.492 3.326 17.453 1 92.12 87 ILE A N 1
ATOM 639 C CA . ILE A 1 87 ? -3.449 4.25 17.891 1 92.12 87 ILE A CA 1
ATOM 640 C C . ILE A 1 87 ? -3.865 5.684 17.578 1 92.12 87 ILE A C 1
ATOM 642 O O . ILE A 1 87 ? -3.705 6.578 18.406 1 92.12 87 ILE A O 1
ATOM 646 N N . ALA A 1 88 ? -4.43 5.887 16.375 1 89.94 88 ALA A N 1
ATOM 647 C CA . ALA A 1 88 ? -4.891 7.215 15.984 1 89.94 88 ALA A CA 1
ATOM 648 C C . ALA A 1 88 ? -6.008 7.703 16.906 1 89.94 88 ALA A C 1
ATOM 650 O O . ALA A 1 88 ? -6.066 8.891 17.234 1 89.94 88 ALA A O 1
ATOM 651 N N . TRP A 1 89 ? -6.848 6.805 17.266 1 91.06 89 TRP A N 1
ATOM 652 C CA . TRP A 1 89 ? -7.922 7.141 18.203 1 91.06 89 TRP A CA 1
ATOM 653 C C . TRP A 1 89 ? -7.363 7.621 19.531 1 91.06 89 TRP A C 1
ATOM 655 O O . TRP A 1 89 ? -7.773 8.664 20.047 1 91.06 89 TRP A O 1
ATOM 665 N N . LYS A 1 90 ? -6.418 6.992 20 1 92.56 90 LYS A N 1
ATOM 666 C CA . LYS A 1 90 ? -5.797 7.332 21.266 1 92.56 90 LYS A CA 1
ATOM 667 C C . LYS A 1 90 ? -5.059 8.664 21.188 1 92.56 90 LYS A C 1
ATOM 669 O O . LYS A 1 90 ? -4.867 9.344 22.203 1 92.56 90 LYS A O 1
ATOM 674 N N . ASN A 1 91 ? -4.691 9.055 20 1 89.19 91 ASN A N 1
ATOM 675 C CA . ASN A 1 91 ? -3.951 10.297 19.797 1 89.19 91 ASN A CA 1
ATOM 676 C C . ASN A 1 91 ? -4.871 11.438 19.359 1 89.19 91 ASN A C 1
ATOM 678 O O . ASN A 1 91 ? -4.402 12.477 18.891 1 89.19 91 ASN A O 1
ATOM 682 N N . GLY A 1 92 ? -6.176 11.195 19.375 1 87.12 92 GLY A N 1
ATOM 683 C CA . GLY A 1 92 ? -7.094 12.32 19.281 1 87.12 92 GLY A CA 1
ATOM 684 C C . GLY A 1 92 ? -7.773 12.414 17.922 1 87.12 92 GLY A C 1
ATOM 685 O O . GLY A 1 92 ? -8.336 13.461 17.578 1 87.12 92 GLY A O 1
ATOM 686 N N . MET A 1 93 ? -7.734 11.328 17.219 1 84.12 93 MET A N 1
ATOM 687 C CA . MET A 1 93 ? -8.43 11.367 15.93 1 84.12 93 MET A CA 1
ATOM 688 C C . MET A 1 93 ? -9.93 11.539 16.141 1 84.12 93 MET A C 1
ATOM 690 O O . MET A 1 93 ? -10.508 10.984 17.078 1 84.12 93 MET A O 1
ATOM 694 N N . ASP A 1 94 ? -10.484 12.312 15.219 1 85.44 94 ASP A N 1
ATOM 695 C CA . ASP A 1 94 ? -11.93 12.531 15.312 1 85.44 94 ASP A CA 1
ATOM 696 C C . ASP A 1 94 ? -12.695 11.234 15.07 1 85.44 94 ASP A C 1
ATOM 698 O O . ASP A 1 94 ? -12.203 10.328 14.406 1 85.44 94 ASP A O 1
ATOM 702 N N . ARG A 1 95 ? -13.914 11.148 15.602 1 86.94 95 ARG A N 1
ATOM 703 C CA . ARG A 1 95 ? -14.727 9.938 15.617 1 86.94 95 ARG A CA 1
ATOM 704 C C . ARG A 1 95 ? -15.102 9.508 14.203 1 86.94 95 ARG A C 1
ATOM 706 O O . ARG A 1 95 ? -15.055 8.32 13.875 1 86.94 95 ARG A O 1
ATOM 713 N N . LYS A 1 96 ? -15.508 10.438 13.469 1 84.94 96 LYS A N 1
ATOM 714 C CA . LYS A 1 96 ? -15.945 10.117 12.109 1 84.94 96 LYS A CA 1
ATOM 715 C C . LYS A 1 96 ? -14.812 9.5 11.297 1 84.94 96 LYS A C 1
ATOM 717 O O . LYS A 1 96 ? -15 8.469 10.648 1 84.94 96 LYS A O 1
ATOM 722 N N . GLY A 1 97 ? -13.625 10.164 11.305 1 83.44 97 GLY A N 1
ATOM 723 C CA . GLY A 1 97 ? -12.469 9.625 10.609 1 83.44 97 GLY A CA 1
ATOM 724 C C . GLY A 1 97 ? -12.07 8.242 11.086 1 83.44 97 GLY A C 1
ATOM 725 O O . GLY A 1 97 ? -11.766 7.363 10.281 1 83.44 97 GLY A O 1
ATOM 726 N N . TRP A 1 98 ? -12.102 8.07 12.312 1 86.69 98 TRP A N 1
ATOM 727 C CA . TRP A 1 98 ? -11.742 6.789 12.906 1 86.69 98 TRP A CA 1
ATOM 728 C C . TRP A 1 98 ? -12.711 5.695 12.469 1 86.69 98 TRP A C 1
ATOM 730 O O . TRP A 1 98 ? -12.297 4.578 12.148 1 86.69 98 TRP A O 1
ATOM 740 N N . MET A 1 99 ? -13.969 5.984 12.461 1 88.94 99 MET A N 1
ATOM 741 C CA . MET A 1 99 ? -14.977 5.004 12.07 1 88.94 99 MET A CA 1
ATOM 742 C C . MET A 1 99 ? -14.766 4.562 10.625 1 88.94 99 MET A C 1
ATOM 744 O O . MET A 1 99 ? -14.93 3.387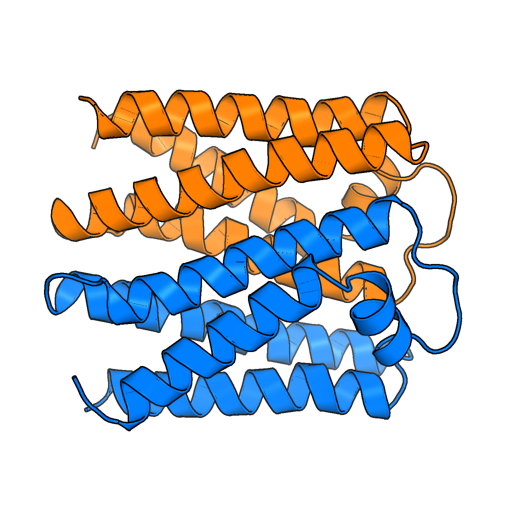 10.305 1 88.94 99 MET A O 1
ATOM 748 N N . TRP A 1 100 ? -14.383 5.492 9.836 1 86.31 100 TRP A N 1
ATOM 749 C CA . TRP A 1 100 ? -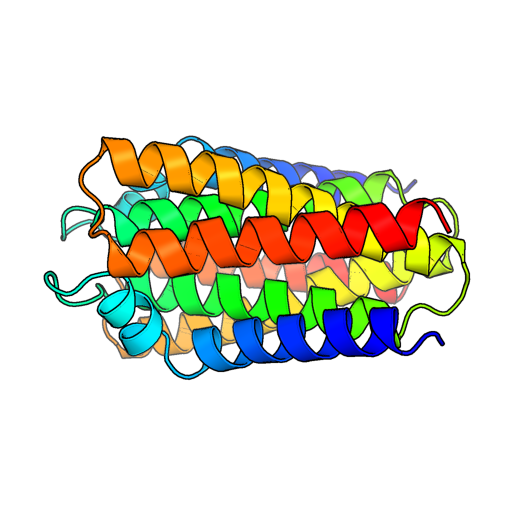14.156 5.16 8.43 1 86.31 100 TRP A CA 1
ATOM 750 C C . TRP A 1 100 ? -12.938 4.258 8.273 1 86.31 100 TRP A C 1
ATOM 752 O O . TRP A 1 100 ? -13 3.236 7.586 1 86.31 100 TRP A O 1
ATOM 762 N N . VAL A 1 101 ? -11.867 4.609 8.922 1 87.69 101 VAL A N 1
ATOM 763 C CA . VAL A 1 101 ? -10.617 3.871 8.734 1 87.69 101 VAL A CA 1
ATOM 764 C C . VAL A 1 101 ? -10.703 2.527 9.461 1 87.69 101 VAL A C 1
ATOM 766 O O . VAL A 1 101 ? -10.469 1.477 8.859 1 87.69 101 VAL A O 1
ATOM 769 N N . SER A 1 102 ? -11.047 2.529 10.742 1 90.75 102 SER A N 1
ATOM 770 C CA . SER A 1 102 ? -11.086 1.312 11.547 1 90.75 102 SER A CA 1
ATOM 771 C C . SER A 1 102 ? -12.25 0.417 11.141 1 90.75 102 SER A C 1
ATOM 773 O O . SER A 1 102 ? -12.102 -0.802 11.039 1 90.75 102 SER A O 1
ATOM 775 N N . GLY A 1 103 ? -13.383 1.072 10.992 1 91.69 103 GLY A N 1
ATOM 776 C CA . GLY A 1 103 ? -14.531 0.299 10.539 1 91.69 103 GLY A CA 1
ATOM 777 C C . GLY A 1 103 ? -14.328 -0.327 9.172 1 91.69 103 GLY A C 1
ATOM 778 O O . GLY A 1 103 ? -14.648 -1.501 8.969 1 91.69 103 GLY A O 1
ATOM 779 N N . GLY A 1 104 ? -13.875 0.486 8.219 1 93.94 104 GLY A N 1
ATOM 780 C CA . GLY A 1 104 ? -13.594 -0.02 6.883 1 93.94 104 GLY A CA 1
ATOM 781 C C . GLY A 1 104 ? -12.578 -1.147 6.879 1 93.94 104 GLY A C 1
ATOM 782 O O . GLY A 1 104 ? -12.773 -2.164 6.211 1 93.94 104 GLY A O 1
ATOM 783 N N . SER A 1 105 ? -11.477 -0.982 7.609 1 96.69 105 SER A N 1
ATOM 784 C CA . SER A 1 105 ? -10.43 -2.004 7.652 1 96.69 105 SER A CA 1
ATOM 785 C C . SER A 1 105 ? -10.945 -3.285 8.305 1 96.69 105 SER A C 1
ATOM 787 O O . SER A 1 105 ? -10.586 -4.387 7.883 1 96.69 105 SER A O 1
ATOM 789 N N . ALA A 1 106 ? -11.742 -3.152 9.367 1 97.19 106 ALA A N 1
ATOM 790 C CA . ALA A 1 106 ? -12.336 -4.328 9.992 1 97.19 106 ALA A CA 1
ATOM 791 C C . ALA A 1 106 ? -13.227 -5.086 9.016 1 97.19 106 ALA A C 1
ATOM 793 O O . ALA A 1 106 ? -13.172 -6.316 8.938 1 97.19 106 ALA A O 1
ATOM 794 N N . PHE A 1 107 ? -14.023 -4.328 8.305 1 97.5 107 PHE A N 1
ATOM 795 C CA . PHE A 1 107 ? -14.898 -4.91 7.301 1 97.5 107 PHE A CA 1
ATOM 796 C C . PHE A 1 107 ? -14.086 -5.676 6.258 1 97.5 107 PHE A C 1
ATOM 798 O O . PHE A 1 107 ? -14.406 -6.824 5.941 1 97.5 107 PHE A O 1
ATOM 805 N N . PHE A 1 108 ? -13.023 -5.129 5.68 1 98.12 108 PHE A N 1
ATOM 806 C CA . PHE A 1 108 ? -12.164 -5.777 4.703 1 98.12 108 PHE A CA 1
ATOM 807 C C . PHE A 1 108 ? -11.492 -7.012 5.301 1 98.12 108 PHE A C 1
ATOM 809 O O . PHE A 1 108 ? -11.359 -8.039 4.629 1 98.12 108 PHE A O 1
ATOM 816 N N . ALA A 1 109 ? -11.055 -6.93 6.547 1 98.31 109 ALA A N 1
ATOM 817 C CA . ALA A 1 109 ? -10.414 -8.062 7.207 1 98.31 109 ALA A CA 1
ATOM 818 C C . ALA A 1 109 ? -11.367 -9.25 7.309 1 98.31 109 ALA A C 1
ATOM 820 O O . ALA A 1 109 ? -10.977 -10.391 7.055 1 98.31 109 ALA A O 1
ATOM 821 N N . ILE A 1 110 ? -12.594 -8.953 7.676 1 98.06 110 ILE A N 1
ATOM 822 C CA . ILE A 1 110 ? -13.594 -10.008 7.812 1 98.06 110 ILE A CA 1
ATOM 823 C C . ILE A 1 110 ? -13.805 -10.695 6.465 1 98.06 110 ILE A C 1
ATOM 825 O O . ILE A 1 110 ? -13.82 -11.922 6.3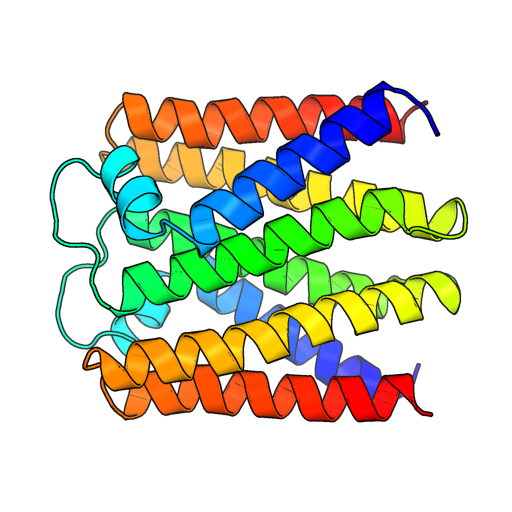83 1 98.06 110 ILE A O 1
ATOM 829 N N . LEU A 1 111 ? -13.961 -9.898 5.398 1 98.06 111 LEU A N 1
ATOM 830 C CA . LEU A 1 111 ? -14.117 -10.461 4.062 1 98.06 111 LEU A CA 1
ATOM 831 C C . LEU A 1 111 ? -12.898 -11.289 3.67 1 98.06 111 LEU A C 1
ATOM 833 O O . LEU A 1 111 ? -13.031 -12.367 3.09 1 98.06 111 LEU A O 1
ATOM 837 N N . GLY A 1 112 ? -11.695 -10.766 3.963 1 97.81 112 GLY A N 1
ATOM 838 C CA . GLY A 1 112 ? -10.469 -11.492 3.668 1 97.81 112 GLY A CA 1
ATOM 839 C C . GLY A 1 112 ? -10.375 -12.828 4.383 1 97.81 112 GLY A C 1
ATOM 840 O O . GLY A 1 112 ? -10.008 -13.836 3.781 1 97.81 112 GLY A O 1
ATOM 841 N N . ILE A 1 113 ? -10.719 -12.852 5.672 1 97.94 113 ILE A N 1
ATOM 842 C CA . ILE A 1 113 ? -10.695 -14.078 6.465 1 97.94 113 ILE A CA 1
ATOM 843 C C . ILE A 1 113 ? -11.688 -15.086 5.879 1 97.94 113 ILE A C 1
ATOM 845 O O . ILE A 1 113 ? -11.367 -16.266 5.723 1 97.94 113 ILE A O 1
ATOM 849 N N . TYR A 1 114 ? -12.836 -14.602 5.57 1 97.19 114 TYR A N 1
ATOM 850 C CA . TYR A 1 114 ? -13.867 -15.453 4.984 1 97.19 114 TYR A CA 1
ATOM 851 C C . TYR A 1 114 ? -13.375 -16.094 3.689 1 97.19 114 TYR A C 1
ATOM 853 O O . TYR A 1 114 ? -13.516 -17.297 3.492 1 97.19 114 TYR A O 1
ATOM 861 N N . LEU A 1 115 ? -12.758 -15.367 2.814 1 97.19 115 LEU A N 1
ATOM 862 C CA . LEU A 1 115 ? -12.336 -15.844 1.502 1 97.19 115 LEU A CA 1
ATOM 863 C C . LEU A 1 115 ? -11.141 -16.781 1.627 1 97.19 115 LEU A C 1
ATOM 865 O O . LEU A 1 115 ? -10.992 -17.719 0.832 1 97.19 115 LEU A O 1
ATOM 869 N N . LEU A 1 116 ? -10.32 -16.562 2.664 1 96.5 116 LEU A N 1
ATOM 870 C CA . LEU A 1 116 ? -9.141 -17.406 2.854 1 96.5 116 LEU A CA 1
ATOM 871 C C . LEU A 1 116 ? -9.523 -18.766 3.445 1 96.5 116 LEU A C 1
ATOM 873 O O . LEU A 1 116 ? -8.758 -19.719 3.348 1 96.5 116 LEU A O 1
ATOM 877 N N . HIS A 1 117 ? -10.602 -18.891 4.027 1 93.44 117 HIS A N 1
ATOM 878 C CA . HIS A 1 117 ? -11.008 -20.125 4.676 1 93.44 117 HIS A CA 1
ATOM 879 C C . HIS A 1 117 ? -12.109 -20.828 3.883 1 93.44 117 HIS A C 1
ATOM 881 O O . HIS A 1 117 ? -12.688 -21.812 4.355 1 93.44 117 HIS A O 1
ATOM 887 N N . ARG A 1 118 ? -12.453 -20.391 2.711 1 84.25 118 ARG A N 1
ATOM 888 C CA . ARG A 1 118 ? -13.422 -21.078 1.861 1 84.25 118 ARG A CA 1
ATOM 889 C C . ARG A 1 118 ? -12.719 -21.922 0.802 1 84.25 118 ARG A C 1
ATOM 891 O O . ARG A 1 118 ? -11.633 -21.562 0.333 1 84.25 118 ARG A O 1
ATOM 898 N N . MET B 1 1 ? 16.578 -17.922 -5.664 1 76.5 1 MET B N 1
ATOM 899 C CA . MET B 1 1 ? 16.188 -16.516 -5.719 1 76.5 1 MET B CA 1
ATOM 900 C C . MET B 1 1 ? 17.375 -15.625 -6.02 1 76.5 1 MET B C 1
ATOM 902 O O . MET B 1 1 ? 18.453 -15.797 -5.438 1 76.5 1 MET B O 1
ATOM 906 N N . SER B 1 2 ? 17.281 -14.703 -6.949 1 91.19 2 SER B N 1
ATOM 907 C CA . SER B 1 2 ? 18.391 -13.875 -7.383 1 91.19 2 SER B CA 1
ATOM 908 C C . SER B 1 2 ? 18.719 -12.797 -6.355 1 91.19 2 SER B C 1
ATOM 910 O O . SER B 1 2 ? 17.859 -12.422 -5.551 1 91.19 2 SER B O 1
ATOM 912 N N . ALA B 1 3 ? 19.953 -12.469 -6.199 1 95 3 ALA B N 1
ATOM 913 C CA . ALA B 1 3 ? 20.422 -11.414 -5.297 1 95 3 ALA B CA 1
ATOM 914 C C . ALA B 1 3 ? 19.672 -10.109 -5.539 1 95 3 ALA B C 1
ATOM 916 O O . ALA B 1 3 ? 19.422 -9.344 -4.602 1 95 3 ALA B O 1
ATOM 917 N N . ILE B 1 4 ? 19.391 -9.828 -6.75 1 96.38 4 ILE B N 1
ATOM 918 C CA . ILE B 1 4 ? 18.688 -8.594 -7.098 1 96.38 4 ILE B CA 1
ATOM 919 C C . ILE B 1 4 ? 17.266 -8.625 -6.539 1 96.38 4 ILE B C 1
ATOM 921 O O . ILE B 1 4 ? 16.781 -7.625 -6.016 1 96.38 4 ILE B O 1
ATOM 925 N N . LEU B 1 5 ? 16.609 -9.773 -6.621 1 97.69 5 LEU B N 1
ATOM 926 C CA . LEU B 1 5 ? 15.281 -9.93 -6.062 1 97.69 5 LEU B CA 1
ATOM 927 C C . LEU B 1 5 ? 15.289 -9.734 -4.551 1 97.69 5 LEU B C 1
ATOM 929 O O . LEU B 1 5 ? 14.438 -9.031 -4.004 1 97.69 5 LEU B O 1
ATOM 933 N N . GLN B 1 6 ? 16.281 -10.32 -3.883 1 97.81 6 GLN B N 1
ATOM 934 C CA . GLN B 1 6 ? 16.391 -10.188 -2.434 1 97.81 6 GLN B CA 1
ATOM 935 C C . GLN B 1 6 ? 16.656 -8.734 -2.037 1 97.81 6 GLN B C 1
ATOM 937 O O . GLN B 1 6 ? 16.094 -8.25 -1.047 1 97.81 6 GLN B O 1
ATOM 942 N N . THR B 1 7 ? 17.469 -8.102 -2.785 1 97.62 7 THR B N 1
ATOM 943 C CA . THR B 1 7 ? 17.766 -6.695 -2.521 1 97.62 7 THR B CA 1
ATOM 944 C C . THR B 1 7 ? 16.5 -5.84 -2.645 1 97.62 7 THR B C 1
ATOM 946 O O . THR B 1 7 ? 16.219 -5.027 -1.765 1 97.62 7 THR B O 1
ATOM 949 N N . LEU B 1 8 ? 15.758 -6.016 -3.695 1 98 8 LEU B N 1
ATOM 950 C CA . LEU B 1 8 ? 14.516 -5.285 -3.887 1 98 8 LEU B CA 1
ATOM 951 C C . LEU B 1 8 ? 13.539 -5.555 -2.742 1 98 8 LEU B C 1
ATOM 953 O O . LEU B 1 8 ? 12.93 -4.625 -2.207 1 98 8 LEU B O 1
ATOM 957 N N . ALA B 1 9 ? 13.438 -6.812 -2.396 1 98.69 9 ALA B N 1
ATOM 958 C CA . ALA B 1 9 ? 12.508 -7.219 -1.349 1 98.69 9 ALA B CA 1
ATOM 959 C C . ALA B 1 9 ? 12.883 -6.594 -0.008 1 98.69 9 ALA B C 1
ATOM 961 O O . ALA B 1 9 ? 12.039 -5.984 0.657 1 98.69 9 ALA B O 1
ATOM 962 N N . TYR B 1 10 ? 14.125 -6.672 0.406 1 98.25 10 TYR B N 1
ATOM 963 C CA . TYR B 1 10 ? 14.555 -6.176 1.705 1 98.25 10 TYR B CA 1
ATOM 964 C C . TYR B 1 10 ? 14.508 -4.652 1.749 1 98.25 10 TYR B C 1
ATOM 966 O O . TYR B 1 10 ? 14.195 -4.062 2.787 1 98.25 10 TYR B O 1
ATOM 974 N N . LEU B 1 11 ? 14.898 -3.998 0.677 1 97.31 11 LEU B N 1
ATOM 975 C CA . LEU B 1 11 ? 14.812 -2.541 0.634 1 97.31 11 LEU B CA 1
ATOM 976 C C . LEU B 1 11 ? 13.367 -2.078 0.783 1 97.31 11 LEU B C 1
ATOM 978 O O . LEU B 1 11 ? 13.086 -1.138 1.53 1 97.31 11 LEU B O 1
ATOM 982 N N . ARG B 1 12 ? 12.492 -2.693 0.105 1 97.81 12 ARG B N 1
ATOM 983 C CA . ARG B 1 12 ? 11.078 -2.352 0.182 1 97.81 12 ARG B CA 1
ATOM 984 C C . ARG B 1 12 ? 10.523 -2.613 1.58 1 97.81 12 ARG B C 1
ATOM 986 O O . ARG B 1 12 ? 9.797 -1.786 2.131 1 97.81 12 ARG B O 1
ATOM 993 N N . MET B 1 13 ? 10.898 -3.729 2.184 1 98.38 13 MET B N 1
ATOM 994 C CA . MET B 1 13 ? 10.5 -4.023 3.557 1 98.38 13 MET B CA 1
ATOM 995 C C . MET B 1 13 ? 11.062 -2.984 4.52 1 98.38 13 MET B C 1
ATOM 997 O O . MET B 1 13 ? 10.375 -2.572 5.461 1 98.38 13 MET B O 1
ATOM 1001 N N . GLY B 1 14 ? 12.297 -2.615 4.25 1 96.75 14 GLY B N 1
ATOM 1002 C CA . GLY B 1 14 ? 12.914 -1.6 5.086 1 96.75 14 GLY B CA 1
ATOM 1003 C C . GLY B 1 14 ? 12.219 -0.257 5.016 1 96.75 14 GLY B C 1
ATOM 1004 O O . GLY B 1 14 ? 11.977 0.381 6.039 1 96.75 14 GLY B O 1
ATOM 1005 N N . VAL B 1 15 ? 11.891 0.231 3.807 1 94.06 15 VAL B N 1
ATOM 1006 C CA . VAL B 1 15 ? 11.156 1.478 3.625 1 94.06 15 VAL B CA 1
ATOM 1007 C C . VAL B 1 15 ? 9.805 1.386 4.324 1 94.06 15 VAL B C 1
ATOM 1009 O O . VAL B 1 15 ? 9.422 2.291 5.066 1 94.06 15 VAL B O 1
ATOM 1012 N N . GLY B 1 16 ? 9.062 0.279 4.098 1 96.19 16 GLY B N 1
ATOM 1013 C CA . GLY B 1 16 ? 7.77 0.081 4.738 1 96.19 16 GLY B CA 1
ATOM 1014 C C . GLY B 1 16 ? 7.848 0.073 6.254 1 96.19 16 GLY B C 1
ATOM 1015 O O . GLY B 1 16 ? 7.098 0.785 6.922 1 96.19 16 GLY B O 1
ATOM 1016 N N . ALA B 1 17 ? 8.773 -0.674 6.828 1 96.56 17 ALA B N 1
ATOM 1017 C CA . ALA B 1 17 ? 8.93 -0.777 8.273 1 96.56 17 ALA B CA 1
ATOM 1018 C C . ALA B 1 17 ? 9.328 0.565 8.883 1 96.56 17 ALA B C 1
ATOM 1020 O O . ALA B 1 17 ? 8.805 0.966 9.922 1 96.56 17 ALA B O 1
ATOM 1021 N N . SER B 1 18 ? 10.211 1.239 8.211 1 92.94 18 SER B N 1
ATOM 1022 C CA . SER B 1 18 ? 10.664 2.523 8.734 1 92.94 18 SER B CA 1
ATOM 1023 C C . SER B 1 18 ? 9.539 3.553 8.727 1 92.94 18 SER B C 1
ATOM 1025 O O . SER B 1 18 ? 9.375 4.316 9.68 1 92.94 18 SER B O 1
ATOM 1027 N N . THR B 1 19 ? 8.789 3.607 7.656 1 90.75 19 THR B N 1
ATOM 1028 C CA . THR B 1 19 ? 7.68 4.555 7.57 1 90.75 19 THR B CA 1
ATOM 1029 C C . THR B 1 19 ? 6.594 4.207 8.586 1 90.75 19 THR B C 1
ATOM 1031 O O . THR B 1 19 ? 5.941 5.102 9.133 1 90.75 19 THR B O 1
ATOM 1034 N N . TYR B 1 20 ? 6.371 2.938 8.836 1 92.94 20 TYR B N 1
ATOM 1035 C CA . TYR B 1 20 ? 5.371 2.525 9.812 1 92.94 20 TYR B CA 1
ATOM 1036 C C . TYR B 1 20 ? 5.789 2.928 11.227 1 92.94 20 TYR B C 1
ATOM 1038 O O . TYR B 1 20 ? 4.965 3.398 12.016 1 92.94 20 TYR B O 1
ATOM 1046 N N . ILE B 1 21 ? 7.047 2.688 11.531 1 90.69 21 ILE B N 1
ATOM 1047 C CA . ILE B 1 21 ? 7.559 2.898 12.883 1 90.69 21 ILE B CA 1
ATOM 1048 C C . ILE B 1 21 ? 7.785 4.387 13.125 1 90.69 21 ILE B C 1
ATOM 1050 O O . ILE B 1 21 ? 7.559 4.887 14.227 1 90.69 21 ILE B O 1
ATOM 1054 N N . LEU B 1 22 ? 8.266 5.133 12.102 1 83.31 22 LEU B N 1
ATOM 1055 C CA . LEU B 1 22 ? 8.617 6.543 12.234 1 83.31 22 LEU B CA 1
ATOM 1056 C C . LEU B 1 22 ? 7.852 7.391 11.227 1 83.31 22 LEU B C 1
ATOM 1058 O O . LEU B 1 22 ? 8.453 8.094 10.414 1 83.31 22 LEU B O 1
ATOM 1062 N N . PRO B 1 23 ? 6.574 7.312 11.406 1 72.5 23 PRO B N 1
ATOM 1063 C CA . PRO B 1 23 ? 5.805 8.039 10.398 1 72.5 23 PRO B CA 1
ATOM 1064 C C . PRO B 1 23 ? 6.07 9.547 10.422 1 72.5 23 PRO B C 1
ATOM 1066 O O . PRO B 1 23 ? 6.102 10.188 9.375 1 72.5 23 PRO B O 1
ATOM 1069 N N . ASN B 1 24 ? 6.387 10.086 11.539 1 65.88 24 ASN B N 1
ATOM 1070 C CA . ASN B 1 24 ? 6.699 11.508 11.688 1 65.88 24 ASN B CA 1
ATOM 1071 C C . ASN B 1 24 ? 7.996 11.867 10.977 1 65.88 24 ASN B C 1
ATOM 1073 O O . ASN B 1 24 ? 8.062 12.875 10.266 1 65.88 24 ASN B O 1
ATOM 1077 N N . GLN B 1 25 ? 8.891 11.062 11.289 1 59.72 25 GLN B N 1
ATOM 1078 C CA . GLN B 1 25 ? 10.195 11.344 10.711 1 59.72 25 GLN B CA 1
ATOM 1079 C C . GLN B 1 25 ? 10.156 11.227 9.188 1 59.72 25 GLN B C 1
ATOM 1081 O O . GLN B 1 25 ? 10.781 12.023 8.484 1 59.72 25 GLN B O 1
ATOM 1086 N N . THR B 1 26 ? 9.523 10.203 8.82 1 57.41 26 THR B N 1
ATOM 1087 C CA . THR B 1 26 ? 9.398 10.039 7.375 1 57.41 26 THR B CA 1
ATOM 1088 C C . THR B 1 26 ? 8.648 11.211 6.754 1 57.41 26 THR B C 1
ATOM 1090 O O . THR B 1 26 ? 9.078 11.766 5.738 1 57.41 26 THR B O 1
ATOM 1093 N N . LEU B 1 27 ? 7.691 11.477 7.387 1 55.59 27 LEU B N 1
ATOM 1094 C CA . LEU B 1 27 ? 6.895 12.602 6.914 1 55.59 27 LEU B CA 1
ATOM 1095 C C . LEU B 1 27 ? 7.641 13.922 7.109 1 55.59 27 LEU B C 1
ATOM 1097 O O . LEU B 1 27 ? 7.586 14.805 6.25 1 55.59 27 LEU B O 1
ATOM 1101 N N . GLU B 1 28 ? 8.281 14.07 8.312 1 57.59 28 GLU B N 1
ATOM 1102 C CA . GLU B 1 28 ? 9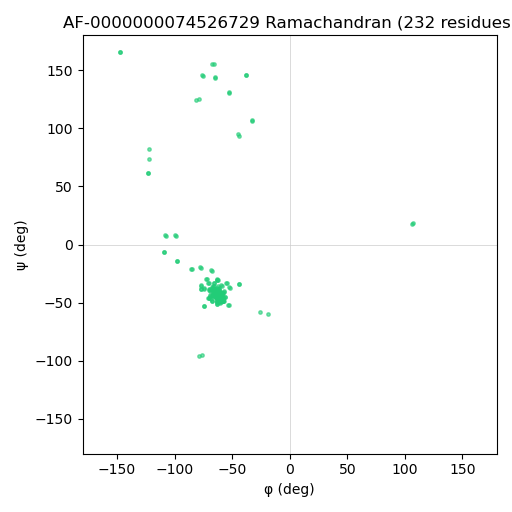.062 15.273 8.578 1 57.59 28 GLU B CA 1
ATOM 1103 C C . GLU B 1 28 ? 10.242 15.391 7.617 1 57.59 28 GLU B C 1
ATOM 1105 O O . GLU B 1 28 ? 10.586 16.484 7.184 1 57.59 28 GLU B O 1
ATOM 1110 N N . HIS B 1 29 ? 10.969 14.258 7.57 1 52.03 29 HIS B N 1
ATOM 1111 C CA . HIS B 1 29 ? 12.055 14.305 6.602 1 52.03 29 HIS B CA 1
ATOM 1112 C C . HIS B 1 29 ? 11.547 14.648 5.207 1 52.03 29 HIS B C 1
ATOM 1114 O O . HIS B 1 29 ? 12.266 15.234 4.402 1 52.03 29 HIS B O 1
ATOM 1120 N N . LEU B 1 30 ? 10.469 14.203 5.047 1 48.19 30 LEU B N 1
ATOM 1121 C CA . LEU B 1 30 ? 9.836 14.578 3.783 1 48.19 30 LEU B CA 1
ATOM 1122 C C . LEU B 1 30 ? 9.297 16 3.846 1 48.19 30 LEU B C 1
ATOM 1124 O O . LEU B 1 30 ? 9.172 16.672 2.818 1 48.19 30 LEU B O 1
ATOM 1128 N N . THR B 1 31 ? 8.75 16.453 5.129 1 46.44 31 THR B N 1
ATOM 1129 C CA . THR B 1 31 ? 8.117 17.766 5.293 1 46.44 31 THR B CA 1
ATOM 1130 C C . THR B 1 31 ? 8.82 18.578 6.379 1 46.44 31 THR B C 1
ATOM 1132 O O . THR B 1 31 ? 9 18.094 7.5 1 46.44 31 THR B O 1
ATOM 1135 N N . LYS B 1 32 ? 9.977 19.328 6.258 1 49.09 32 LYS B N 1
ATOM 1136 C CA . LYS B 1 32 ? 10.445 20.188 7.34 1 49.09 32 LYS B CA 1
ATOM 1137 C C . LYS B 1 32 ? 9.281 20.625 8.227 1 49.09 32 LYS B C 1
ATOM 1139 O O . LYS B 1 32 ? 9.477 20.938 9.406 1 49.09 32 LYS B O 1
ATOM 1144 N N . ALA B 1 33 ? 8.281 21.266 7.688 1 44.34 33 ALA B N 1
ATOM 1145 C CA . ALA B 1 33 ? 7.426 22.266 8.328 1 44.34 33 ALA B CA 1
ATOM 1146 C C . ALA B 1 33 ? 6.371 21.609 9.211 1 44.34 33 ALA B C 1
ATOM 1148 O O . ALA B 1 33 ? 6.211 21.969 10.375 1 44.34 33 ALA B O 1
ATOM 1149 N N . ALA B 1 34 ? 5.062 21.359 8.75 1 45.03 34 ALA B N 1
ATOM 1150 C CA . ALA B 1 34 ? 3.824 21.328 9.531 1 45.03 34 ALA B CA 1
ATOM 1151 C C . ALA B 1 34 ? 3.688 20.016 10.281 1 45.03 34 ALA B C 1
ATOM 1153 O O . ALA B 1 34 ? 4.188 18.969 9.836 1 45.03 34 ALA B O 1
ATOM 1154 N N . PRO B 1 35 ? 3.498 20.125 11.656 1 49.19 35 PRO B N 1
ATOM 1155 C CA . PRO B 1 35 ? 3.213 19.016 12.57 1 49.19 35 PRO B CA 1
ATOM 1156 C C . PRO B 1 35 ? 2.389 17.922 11.922 1 49.19 35 PRO B C 1
ATOM 1158 O O . PRO B 1 35 ? 1.391 18.203 11.25 1 49.19 35 PRO B O 1
ATOM 1161 N N . SER B 1 36 ? 2.947 16.703 11.578 1 60.84 36 SER B N 1
ATOM 1162 C CA . SER B 1 36 ? 2.211 15.594 11 1 60.84 36 SER B CA 1
ATOM 1163 C C . SER B 1 36 ? 0.878 15.375 11.711 1 60.84 36 SER B C 1
ATOM 1165 O O . SER B 1 36 ? 0.83 15.305 12.938 1 60.84 36 SER B O 1
ATOM 1167 N N . SER B 1 37 ? -0.244 15.953 11.258 1 75 37 SER B N 1
ATOM 1168 C CA . SER B 1 37 ? -1.566 15.648 11.797 1 75 37 SER B CA 1
ATOM 1169 C C . SER B 1 37 ? -1.701 14.172 12.133 1 75 37 SER B C 1
ATOM 1171 O O . SER B 1 37 ? -0.917 13.344 11.656 1 75 37 SER B O 1
ATOM 1173 N N . VAL B 1 38 ? -2.467 13.82 13.211 1 80.69 38 VAL B N 1
ATOM 1174 C CA . VAL B 1 38 ? -2.77 12.445 13.594 1 80.69 38 VAL B CA 1
ATOM 1175 C C . VAL B 1 38 ? -3.145 11.633 12.352 1 80.69 38 VAL B C 1
ATOM 1177 O O . VAL B 1 38 ? -2.75 10.477 12.227 1 80.69 38 VAL B O 1
ATOM 1180 N N . GLU B 1 39 ? -3.807 12.297 11.375 1 79.94 39 GLU B N 1
ATOM 1181 C CA . GLU B 1 39 ? -4.246 11.648 10.148 1 79.94 39 GLU B CA 1
ATOM 1182 C C . GLU B 1 39 ? -3.07 11.391 9.203 1 79.94 39 GLU B C 1
ATOM 1184 O O . GLU B 1 39 ? -3.033 10.375 8.516 1 79.94 39 GLU B O 1
ATOM 1189 N N . GLY B 1 40 ? -2.205 12.375 9.234 1 80.38 40 GLY B N 1
ATOM 1190 C CA . GLY B 1 40 ? -1.005 12.188 8.438 1 80.38 40 GLY B CA 1
ATOM 1191 C C . GLY B 1 40 ? -0.161 11.008 8.898 1 80.38 40 GLY B C 1
ATOM 1192 O O . GLY B 1 40 ? 0.323 10.227 8.078 1 80.38 40 GLY B O 1
ATOM 1193 N N . VAL B 1 41 ? -0.004 10.945 10.164 1 84.62 41 VAL B N 1
ATOM 1194 C CA . VAL B 1 41 ? 0.736 9.844 10.766 1 84.62 41 VAL B CA 1
ATOM 1195 C C . VAL B 1 41 ? 0.041 8.516 10.445 1 84.62 41 VAL B C 1
ATOM 1197 O O . VAL B 1 41 ? 0.696 7.535 10.094 1 84.62 41 VAL B O 1
ATOM 1200 N N . LEU B 1 42 ? -1.273 8.484 10.547 1 88.62 42 LEU B N 1
ATOM 1201 C CA . LEU B 1 42 ? -2.068 7.293 10.273 1 88.62 42 LEU B CA 1
ATOM 1202 C C . LEU B 1 42 ? -1.878 6.836 8.828 1 88.62 42 LEU B C 1
ATOM 1204 O O . LEU B 1 42 ? -1.645 5.652 8.578 1 88.62 42 LEU B O 1
ATOM 1208 N N . VAL B 1 43 ? -1.931 7.762 7.922 1 87.81 43 VAL B N 1
ATOM 1209 C CA . VAL B 1 43 ? -1.786 7.418 6.512 1 87.81 43 VAL B CA 1
ATOM 1210 C C . VAL B 1 43 ? -0.371 6.906 6.246 1 87.81 43 VAL B C 1
ATOM 1212 O O . VAL B 1 43 ? -0.175 5.988 5.445 1 87.81 43 VAL B O 1
ATOM 1215 N N . GLY B 1 44 ? 0.565 7.492 6.898 1 8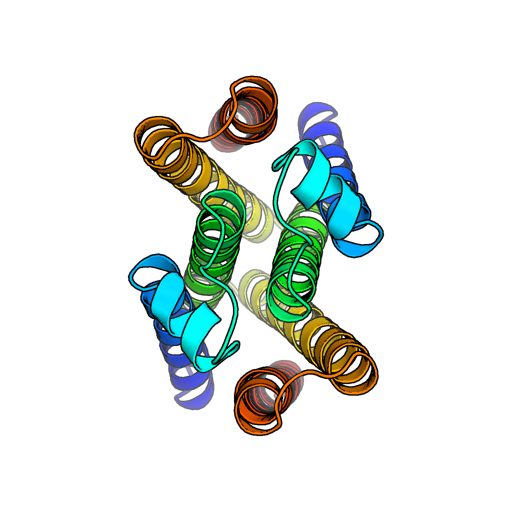8.5 44 GLY B N 1
ATOM 1216 C CA . GLY B 1 44 ? 1.932 7.008 6.785 1 88.5 44 GLY B CA 1
ATOM 1217 C C . GLY B 1 44 ? 2.094 5.566 7.23 1 88.5 44 GLY B C 1
ATOM 1218 O O . GLY B 1 44 ? 2.789 4.785 6.578 1 88.5 44 GLY B O 1
ATOM 1219 N N . ARG B 1 45 ? 1.474 5.25 8.336 1 92.56 45 ARG B N 1
ATOM 1220 C CA . ARG B 1 45 ? 1.524 3.879 8.836 1 92.56 45 ARG B CA 1
ATOM 1221 C C . ARG B 1 45 ? 0.853 2.92 7.855 1 92.56 45 ARG B C 1
ATOM 1223 O O . ARG B 1 45 ? 1.357 1.822 7.609 1 92.56 45 ARG B O 1
ATOM 1230 N N . MET B 1 46 ? -0.314 3.367 7.324 1 93.81 46 MET B N 1
ATOM 1231 C CA . MET B 1 46 ? -1.049 2.521 6.387 1 93.81 46 MET B CA 1
ATOM 1232 C C . MET B 1 46 ? -0.246 2.301 5.109 1 93.81 46 MET B C 1
ATOM 1234 O O . MET B 1 46 ? -0.222 1.194 4.566 1 93.81 46 MET B O 1
ATOM 1238 N N . PHE B 1 47 ? 0.433 3.352 4.668 1 93.12 47 PHE B N 1
ATOM 1239 C CA . PHE B 1 47 ? 1.345 3.23 3.535 1 93.12 47 PHE B CA 1
ATOM 1240 C C . PHE B 1 47 ? 2.488 2.277 3.861 1 93.12 47 PHE B C 1
ATOM 1242 O O . PHE B 1 47 ? 2.807 1.388 3.068 1 93.12 47 PHE B O 1
ATOM 1249 N N . GLY B 1 48 ? 3.131 2.463 4.98 1 95.12 48 GLY B N 1
ATOM 1250 C CA . GLY B 1 48 ? 4.262 1.638 5.379 1 95.12 48 GLY B CA 1
ATOM 1251 C C . GLY B 1 48 ? 3.93 0.158 5.43 1 95.12 48 GLY B C 1
ATOM 1252 O O . GLY B 1 48 ? 4.715 -0.676 4.977 1 95.12 48 GLY B O 1
ATOM 1253 N N . ALA B 1 49 ? 2.803 -0.202 6.004 1 97.06 49 ALA B N 1
ATOM 1254 C CA . ALA B 1 49 ? 2.373 -1.596 6.086 1 97.06 49 ALA B CA 1
ATOM 1255 C C . ALA B 1 49 ? 2.238 -2.211 4.695 1 97.06 49 ALA B C 1
ATOM 1257 O O . ALA B 1 49 ? 2.662 -3.348 4.469 1 97.06 49 ALA B O 1
ATOM 1258 N N . ARG B 1 50 ? 1.631 -1.513 3.762 1 97.88 50 ARG B N 1
ATOM 1259 C CA . ARG B 1 50 ? 1.416 -2.02 2.41 1 97.88 50 ARG B CA 1
ATOM 1260 C C . ARG B 1 50 ? 2.74 -2.189 1.672 1 97.88 50 ARG B C 1
ATOM 1262 O O . ARG B 1 50 ? 2.926 -3.16 0.935 1 97.88 50 ARG B O 1
ATOM 1269 N N . ASP B 1 51 ? 3.637 -1.257 1.874 1 97.56 51 ASP B N 1
ATOM 1270 C CA . ASP B 1 51 ? 4.934 -1.398 1.222 1 97.56 51 ASP B CA 1
ATOM 1271 C C . ASP B 1 51 ? 5.73 -2.553 1.827 1 97.56 51 ASP B C 1
ATOM 1273 O O . ASP B 1 51 ? 6.438 -3.268 1.114 1 97.56 51 ASP B O 1
ATOM 1277 N N . PHE B 1 52 ? 5.637 -2.711 3.113 1 98.31 52 PHE B N 1
ATOM 1278 C CA . PHE B 1 52 ? 6.301 -3.816 3.797 1 98.31 52 PHE B CA 1
ATOM 1279 C C . PHE B 1 52 ? 5.805 -5.156 3.262 1 98.31 52 PHE B C 1
ATOM 1281 O O . PHE B 1 52 ? 6.605 -6.027 2.922 1 98.31 52 PHE B O 1
ATOM 1288 N N . ILE B 1 53 ? 4.508 -5.32 3.164 1 98.69 53 ILE B N 1
ATOM 1289 C CA . ILE B 1 53 ? 3.947 -6.609 2.768 1 98.69 53 ILE B CA 1
ATOM 1290 C C . ILE B 1 53 ? 4.234 -6.863 1.29 1 98.69 53 ILE B C 1
ATOM 1292 O O . ILE B 1 53 ? 4.418 -8.008 0.876 1 98.69 53 ILE B O 1
ATOM 1296 N N . LEU B 1 54 ? 4.277 -5.832 0.456 1 98.44 54 LEU B N 1
ATOM 1297 C CA . LEU B 1 54 ? 4.695 -5.996 -0.932 1 98.44 54 LEU B CA 1
ATOM 1298 C C . LEU B 1 54 ? 6.105 -6.566 -1.011 1 98.44 54 LEU B C 1
ATOM 1300 O O . LEU B 1 54 ? 6.391 -7.41 -1.861 1 98.44 54 LEU B O 1
ATOM 1304 N N . GLY B 1 55 ? 7.031 -6.086 -0.151 1 98.56 55 GLY B N 1
ATOM 1305 C CA . GLY B 1 55 ? 8.367 -6.664 -0.074 1 98.56 55 GLY B CA 1
ATOM 1306 C C . GLY B 1 55 ? 8.359 -8.117 0.366 1 98.56 55 GLY B C 1
ATOM 1307 O O . GLY B 1 55 ? 9.039 -8.953 -0.231 1 98.56 55 GLY B O 1
ATOM 1308 N N . VAL B 1 56 ? 7.605 -8.406 1.417 1 98.62 56 VAL B N 1
ATOM 1309 C CA . VAL B 1 56 ? 7.5 -9.766 1.936 1 98.62 56 VAL B CA 1
ATOM 1310 C C . VAL B 1 56 ? 7.008 -10.703 0.834 1 98.62 56 VAL B C 1
ATOM 1312 O O . VAL B 1 56 ? 7.48 -11.836 0.714 1 98.62 56 VAL B O 1
ATOM 1315 N N . SER B 1 57 ? 6.043 -10.242 0.035 1 98.12 57 SER B N 1
ATOM 1316 C CA . SER B 1 57 ? 5.43 -11.07 -0.993 1 98.12 57 SER B CA 1
ATOM 1317 C C . SER B 1 57 ? 6.449 -11.5 -2.039 1 98.12 57 SER B C 1
ATOM 1319 O O . SER B 1 57 ? 6.344 -12.594 -2.609 1 98.12 57 SER B O 1
ATOM 1321 N N . LEU B 1 58 ? 7.441 -10.688 -2.275 1 98.12 58 LEU B N 1
ATOM 1322 C CA . LEU B 1 58 ? 8.492 -11.047 -3.225 1 98.12 58 LEU B CA 1
ATOM 1323 C C . LEU B 1 58 ? 9.289 -12.242 -2.729 1 98.12 58 LEU B C 1
ATOM 1325 O O . LEU B 1 58 ? 9.711 -13.086 -3.525 1 98.12 58 LEU B O 1
ATOM 1329 N N . LEU B 1 59 ? 9.461 -12.359 -1.44 1 97.19 59 LEU B N 1
ATOM 1330 C CA . LEU B 1 59 ? 10.242 -13.438 -0.849 1 97.19 59 LEU B CA 1
ATOM 1331 C C . LEU B 1 59 ? 9.391 -14.688 -0.655 1 97.19 59 LEU B C 1
ATOM 1333 O O . LEU B 1 59 ? 9.906 -15.805 -0.652 1 97.19 59 LEU B O 1
ATOM 1337 N N . TYR B 1 60 ? 8.141 -14.508 -0.617 1 94.75 60 TYR B N 1
ATOM 1338 C CA . TYR B 1 60 ? 7.277 -15.609 -0.197 1 94.75 60 TYR B CA 1
ATOM 1339 C C . TYR B 1 60 ? 6.484 -16.156 -1.375 1 94.75 60 TYR B C 1
ATOM 1341 O O . TYR B 1 60 ? 5.742 -17.125 -1.229 1 94.75 60 TYR B O 1
ATOM 1349 N N . ALA B 1 61 ? 6.578 -15.539 -2.461 1 95.69 61 ALA B N 1
ATOM 1350 C CA . ALA B 1 61 ? 5.914 -16.062 -3.652 1 95.69 61 ALA B CA 1
ATOM 1351 C C . ALA B 1 61 ? 6.297 -17.516 -3.9 1 95.69 61 ALA B C 1
ATOM 1353 O O . ALA B 1 61 ? 7.48 -17.844 -3.994 1 95.69 61 ALA B O 1
ATOM 1354 N N . LYS B 1 62 ? 5.309 -18.344 -4.113 1 94.38 62 LYS B N 1
ATOM 1355 C CA . LYS B 1 62 ? 5.555 -19.781 -4.137 1 94.38 62 LYS B CA 1
ATOM 1356 C C . LYS B 1 62 ? 5.707 -20.281 -5.566 1 94.38 62 LYS B C 1
ATOM 1358 O O . LYS B 1 62 ? 6.098 -21.438 -5.781 1 94.38 62 LYS B O 1
ATOM 1363 N N . ASN B 1 63 ? 5.383 -19.625 -6.52 1 95.12 63 ASN B N 1
ATOM 1364 C CA . ASN B 1 63 ? 5.52 -19.984 -7.926 1 95.12 63 ASN B CA 1
ATOM 1365 C C . ASN B 1 63 ? 5.781 -18.766 -8.805 1 95.12 63 ASN B C 1
ATOM 1367 O O . ASN B 1 63 ? 5.684 -17.625 -8.328 1 95.12 63 ASN B O 1
ATOM 1371 N N . PRO B 1 64 ? 6.211 -19 -10.023 1 94 64 PRO B N 1
ATOM 1372 C CA . PRO B 1 64 ? 6.598 -17.891 -10.898 1 94 64 PRO B CA 1
ATOM 1373 C C . PRO B 1 64 ? 5.453 -16.891 -11.133 1 94 64 PRO B C 1
ATOM 1375 O O . PRO B 1 64 ? 5.688 -15.695 -11.25 1 94 64 PRO B O 1
ATOM 1378 N N . GLU B 1 65 ? 4.27 -17.375 -11.211 1 94.69 65 GLU B N 1
ATOM 1379 C CA . GLU B 1 65 ? 3.131 -16.484 -11.453 1 94.69 65 GLU B CA 1
ATOM 1380 C C . GLU B 1 65 ? 2.896 -15.555 -10.266 1 94.69 65 GLU B C 1
ATOM 1382 O O . GLU B 1 65 ? 2.596 -14.375 -10.453 1 94.69 65 GLU B O 1
ATOM 1387 N N . ALA B 1 66 ? 2.979 -16.141 -9.094 1 96 66 ALA B N 1
ATOM 1388 C CA . ALA B 1 66 ? 2.84 -15.336 -7.883 1 96 66 ALA B CA 1
ATOM 1389 C C . ALA B 1 66 ? 3.943 -14.281 -7.793 1 96 66 ALA B C 1
ATOM 1391 O O . ALA B 1 66 ? 3.691 -13.141 -7.402 1 96 66 ALA B O 1
ATOM 1392 N N . LEU B 1 67 ? 5.125 -14.695 -8.141 1 96.81 67 LEU B N 1
ATOM 1393 C CA . LEU B 1 67 ? 6.246 -13.758 -8.125 1 96.81 67 LEU B CA 1
ATOM 1394 C C . LEU B 1 67 ? 6.047 -12.656 -9.156 1 96.81 67 LEU B C 1
ATOM 1396 O O . LEU B 1 67 ? 6.273 -11.477 -8.867 1 96.81 67 LEU B O 1
ATOM 1400 N N . LYS B 1 68 ? 5.656 -13.008 -10.305 1 97.06 68 LYS B N 1
ATOM 1401 C CA . LYS B 1 68 ? 5.398 -12.031 -11.359 1 97.06 68 LYS B CA 1
ATOM 1402 C C . LYS B 1 68 ? 4.328 -11.031 -10.93 1 97.06 68 LYS B C 1
ATOM 1404 O O . LYS B 1 68 ? 4.465 -9.828 -11.156 1 97.06 68 LYS B O 1
ATOM 1409 N N . MET B 1 69 ? 3.293 -11.508 -10.32 1 97.44 69 MET B N 1
ATOM 1410 C CA . MET B 1 69 ? 2.232 -10.633 -9.828 1 97.44 69 MET B CA 1
ATOM 1411 C C . MET B 1 69 ? 2.771 -9.648 -8.789 1 97.44 69 MET B C 1
ATOM 1413 O O . MET B 1 69 ? 2.479 -8.453 -8.852 1 97.44 69 MET B O 1
ATOM 1417 N N . ALA B 1 70 ? 3.553 -10.188 -7.859 1 97.88 70 ALA B N 1
ATOM 1418 C CA . ALA B 1 70 ? 4.133 -9.328 -6.828 1 97.88 70 ALA B CA 1
ATOM 1419 C C . ALA B 1 70 ? 5.016 -8.25 -7.445 1 97.88 70 ALA B C 1
ATOM 1421 O O . ALA B 1 70 ? 4.961 -7.086 -7.039 1 97.88 70 ALA B O 1
ATOM 1422 N N . LEU B 1 71 ? 5.789 -8.641 -8.406 1 98.25 71 LEU B N 1
ATOM 1423 C CA . LEU B 1 71 ? 6.668 -7.695 -9.086 1 98.25 71 LEU B CA 1
ATOM 1424 C C . LEU B 1 71 ? 5.855 -6.641 -9.836 1 98.25 71 LEU B C 1
ATOM 1426 O O . LEU B 1 71 ? 6.207 -5.457 -9.812 1 98.25 71 LEU B O 1
ATOM 1430 N N . GLN B 1 72 ? 4.855 -7.039 -10.469 1 98.31 72 GLN B N 1
ATOM 1431 C CA . GLN B 1 72 ? 4.023 -6.117 -11.234 1 98.31 72 GLN B CA 1
ATOM 1432 C C . GLN B 1 72 ? 3.291 -5.145 -10.312 1 98.31 72 GLN B C 1
ATOM 1434 O O . GLN B 1 72 ? 3.121 -3.971 -10.648 1 98.31 72 GLN B O 1
ATOM 1439 N N . MET B 1 73 ? 2.83 -5.621 -9.172 1 98.44 73 MET B N 1
ATOM 1440 C CA . MET B 1 73 ? 2.197 -4.734 -8.195 1 98.44 73 MET B CA 1
ATOM 1441 C C . MET B 1 73 ? 3.18 -3.676 -7.711 1 98.44 73 MET B C 1
ATOM 1443 O O . MET B 1 73 ? 2.836 -2.494 -7.637 1 98.44 73 MET B O 1
ATOM 1447 N N . GLY B 1 74 ? 4.348 -4.121 -7.406 1 98.5 74 GLY B N 1
ATOM 1448 C CA . GLY B 1 74 ? 5.375 -3.18 -7 1 98.5 74 GLY B CA 1
ATOM 1449 C C . GLY B 1 74 ? 5.699 -2.152 -8.062 1 98.5 74 GLY B C 1
ATOM 1450 O O . GLY B 1 74 ? 5.832 -0.962 -7.77 1 98.5 74 GLY B O 1
ATOM 1451 N N . LEU B 1 75 ? 5.84 -2.637 -9.258 1 98.56 75 LEU B N 1
ATOM 1452 C CA . LEU B 1 75 ? 6.184 -1.744 -10.359 1 98.56 75 LEU B CA 1
ATOM 1453 C C . LEU B 1 75 ? 5.09 -0.705 -10.578 1 98.56 75 LEU B C 1
ATOM 1455 O O . LEU B 1 75 ? 5.379 0.476 -10.781 1 98.56 75 LEU B O 1
ATOM 1459 N N . PHE B 1 76 ? 3.9 -1.166 -10.586 1 98.5 76 PHE B N 1
ATOM 1460 C CA . PHE B 1 76 ? 2.783 -0.236 -10.688 1 98.5 76 PHE B CA 1
ATOM 1461 C C . PHE B 1 76 ? 2.879 0.854 -9.633 1 98.5 76 PHE B C 1
ATOM 1463 O O . PHE B 1 76 ? 2.773 2.041 -9.938 1 98.5 76 PHE B O 1
ATOM 1470 N N . CYS B 1 77 ? 3.045 0.506 -8.383 1 98.44 77 CYS B N 1
ATOM 1471 C CA . CYS B 1 77 ? 3.133 1.452 -7.273 1 98.44 77 CYS B CA 1
ATOM 1472 C C . CYS B 1 77 ? 4.316 2.396 -7.457 1 98.44 77 CYS B C 1
ATOM 1474 O O . CYS B 1 77 ? 4.191 3.602 -7.23 1 98.44 77 CYS B O 1
ATOM 1476 N N . ASP B 1 78 ? 5.387 1.855 -7.855 1 98.38 78 ASP B N 1
ATOM 1477 C CA . ASP B 1 78 ? 6.59 2.666 -8.008 1 98.38 78 ASP B CA 1
ATOM 1478 C C . ASP B 1 78 ? 6.406 3.711 -9.109 1 98.38 78 ASP B C 1
ATOM 1480 O O . ASP B 1 78 ? 6.809 4.867 -8.945 1 98.38 78 ASP B O 1
ATOM 1484 N N . LEU B 1 79 ? 5.805 3.332 -10.188 1 98.12 79 LEU B N 1
ATOM 1485 C CA . LEU B 1 79 ? 5.566 4.273 -11.281 1 98.12 79 LEU B CA 1
ATOM 1486 C C . LEU B 1 79 ? 4.57 5.348 -10.859 1 98.12 79 LEU B C 1
ATOM 1488 O O . LEU B 1 79 ? 4.758 6.527 -11.172 1 98.12 79 LEU B O 1
ATOM 1492 N N . VAL B 1 80 ? 3.564 4.922 -10.219 1 97.62 80 VAL B N 1
ATOM 1493 C CA . VAL B 1 80 ? 2.578 5.875 -9.719 1 97.62 80 VAL B CA 1
ATOM 1494 C C . VAL B 1 80 ? 3.238 6.836 -8.734 1 97.62 80 VAL B C 1
ATOM 1496 O O . VAL B 1 80 ? 2.949 8.031 -8.734 1 97.62 80 VAL B O 1
ATOM 1499 N N . ASP B 1 81 ? 4.117 6.305 -7.836 1 96.44 81 ASP B N 1
ATOM 1500 C CA . ASP B 1 81 ? 4.824 7.137 -6.867 1 96.44 81 ASP B CA 1
ATOM 1501 C C . ASP B 1 81 ? 5.691 8.18 -7.57 1 96.44 81 ASP B C 1
ATOM 1503 O O . ASP B 1 81 ? 5.805 9.32 -7.105 1 96.44 81 ASP B O 1
ATOM 1507 N N . VAL B 1 82 ? 6.359 7.793 -8.617 1 96.38 82 VAL B N 1
ATOM 1508 C CA . VAL B 1 82 ? 7.148 8.75 -9.391 1 96.38 82 VAL B CA 1
ATOM 1509 C C . VAL B 1 82 ? 6.254 9.883 -9.883 1 96.38 82 VAL B C 1
ATOM 1511 O O . VAL B 1 82 ? 6.594 11.055 -9.734 1 96.38 82 VAL B O 1
ATOM 1514 N N . GLY B 1 83 ? 5.125 9.562 -10.461 1 95.88 83 GLY B N 1
ATOM 1515 C CA . GLY B 1 83 ? 4.18 10.57 -10.914 1 95.88 83 GLY B CA 1
ATOM 1516 C C . GLY B 1 83 ? 3.664 11.453 -9.797 1 95.88 83 GLY B C 1
ATOM 1517 O O . GLY B 1 83 ? 3.607 12.68 -9.938 1 95.88 83 GLY B O 1
ATOM 1518 N N . ALA B 1 84 ? 3.277 10.859 -8.688 1 94.06 84 ALA B N 1
ATOM 1519 C CA . ALA B 1 84 ? 2.807 11.609 -7.531 1 94.06 84 ALA B CA 1
ATOM 1520 C C . ALA B 1 84 ? 3.898 12.531 -6.992 1 94.06 84 ALA B C 1
ATOM 1522 O O . ALA B 1 84 ? 3.609 13.625 -6.504 1 94.06 84 ALA B O 1
ATOM 1523 N N . GLY B 1 85 ? 5.098 12.008 -7.016 1 92.12 85 GLY B N 1
ATOM 1524 C CA . GLY B 1 85 ? 6.223 12.844 -6.621 1 92.12 85 GLY B CA 1
ATOM 1525 C C . GLY B 1 85 ? 6.383 14.078 -7.484 1 92.12 85 GLY B C 1
ATOM 1526 O O . GLY B 1 85 ? 6.684 15.164 -6.98 1 92.12 85 GLY B O 1
ATOM 1527 N N . LEU B 1 86 ? 6.211 13.953 -8.75 1 93.62 86 LEU B N 1
ATOM 1528 C CA . LEU B 1 86 ? 6.297 15.094 -9.656 1 93.62 86 LEU B CA 1
ATOM 1529 C C . LEU B 1 86 ? 5.207 16.125 -9.352 1 93.62 86 LEU B C 1
ATOM 1531 O O . LEU B 1 86 ? 5.449 17.328 -9.398 1 93.62 86 LEU B O 1
ATOM 1535 N N . ILE B 1 87 ? 4.043 15.633 -9.078 1 92.06 87 ILE B N 1
ATOM 1536 C CA . ILE B 1 87 ? 2.938 16.5 -8.703 1 92.06 87 ILE B CA 1
ATOM 1537 C C . ILE B 1 87 ? 3.279 17.234 -7.41 1 92.06 87 ILE B C 1
ATOM 1539 O O . ILE B 1 87 ? 3.047 18.438 -7.293 1 92.06 87 ILE B O 1
ATOM 1543 N N . ALA B 1 88 ? 3.863 16.5 -6.453 1 89.94 88 ALA B N 1
ATOM 1544 C CA . ALA B 1 88 ? 4.258 17.109 -5.18 1 89.94 88 ALA B CA 1
ATOM 1545 C C . ALA B 1 88 ? 5.32 18.172 -5.387 1 89.94 88 ALA B C 1
ATOM 1547 O O . ALA B 1 88 ? 5.305 19.219 -4.719 1 89.94 88 ALA B O 1
ATOM 1548 N N . TRP B 1 89 ? 6.203 17.906 -6.293 1 90.94 89 TRP B N 1
ATOM 1549 C CA . TRP B 1 89 ? 7.23 18.891 -6.625 1 90.94 89 TRP B CA 1
ATOM 1550 C C . TRP B 1 89 ? 6.609 20.172 -7.156 1 90.94 89 TRP B C 1
ATOM 1552 O O . TRP B 1 89 ? 6.949 21.266 -6.707 1 90.94 89 TRP B O 1
ATOM 1562 N N . LYS B 1 90 ? 5.68 20.062 -7.953 1 92.38 90 LYS B N 1
ATOM 1563 C CA . LYS B 1 90 ? 5.004 21.203 -8.555 1 92.38 90 LYS B CA 1
ATOM 1564 C C . LYS B 1 90 ? 4.195 21.969 -7.512 1 92.38 90 LYS B C 1
ATOM 1566 O O . LYS B 1 90 ? 3.932 23.172 -7.68 1 92.38 90 LYS B O 1
ATOM 1571 N N . ASN B 1 91 ? 3.854 21.312 -6.438 1 88.94 91 ASN B N 1
ATOM 1572 C CA . ASN B 1 91 ? 3.055 21.938 -5.395 1 88.94 91 ASN B CA 1
ATOM 1573 C C . ASN B 1 91 ? 3.922 22.406 -4.227 1 88.94 91 ASN B C 1
ATOM 1575 O O . ASN B 1 91 ? 3.41 22.703 -3.148 1 88.94 91 ASN B O 1
ATOM 1579 N N . GLY B 1 92 ? 5.223 22.344 -4.398 1 87.06 92 GLY B N 1
ATOM 1580 C CA . GLY B 1 92 ? 6.082 23.062 -3.465 1 87.06 92 GLY B CA 1
ATOM 1581 C C . GLY B 1 92 ? 6.793 22.141 -2.486 1 87.06 92 GLY B C 1
ATOM 1582 O O . GLY B 1 92 ? 7.301 22.594 -1.46 1 87.06 92 GLY B O 1
ATOM 1583 N N . MET B 1 93 ? 6.824 20.891 -2.846 1 84.12 93 MET B N 1
ATOM 1584 C CA . MET B 1 93 ? 7.555 20 -1.953 1 84.12 93 MET B CA 1
ATOM 1585 C C . MET B 1 93 ? 9.039 20.359 -1.92 1 84.12 93 MET B C 1
ATOM 1587 O O . MET B 1 93 ? 9.609 20.734 -2.941 1 84.12 93 MET B O 1
ATOM 1591 N N . ASP B 1 94 ? 9.57 20.188 -0.729 1 85.31 94 ASP B N 1
ATOM 1592 C CA . ASP B 1 94 ? 10.992 20.5 -0.595 1 85.31 94 ASP B CA 1
ATOM 1593 C C . ASP B 1 94 ? 11.844 19.516 -1.391 1 85.31 94 ASP B C 1
ATOM 1595 O O . ASP B 1 94 ? 11.414 18.391 -1.658 1 85.31 94 ASP B O 1
ATOM 1599 N N . ARG B 1 95 ? 13.047 19.922 -1.777 1 86.81 95 ARG B N 1
ATOM 1600 C CA . ARG B 1 95 ? 13.922 19.188 -2.678 1 86.81 95 ARG B CA 1
ATOM 1601 C C . ARG B 1 95 ? 14.352 17.859 -2.057 1 86.81 95 ARG B C 1
ATOM 1603 O O . ARG B 1 95 ? 14.391 16.828 -2.736 1 86.81 95 ARG B O 1
ATOM 1610 N N . LYS B 1 96 ? 14.719 17.922 -0.857 1 84.81 96 LYS B N 1
ATOM 1611 C CA . LYS B 1 96 ? 15.211 16.719 -0.194 1 84.81 96 LYS B CA 1
ATOM 1612 C C . LYS B 1 96 ? 14.133 15.641 -0.152 1 84.81 96 LYS B C 1
ATOM 1614 O O . LYS B 1 96 ? 14.391 14.484 -0.496 1 84.81 96 LYS B O 1
ATOM 1619 N N . GLY B 1 97 ? 12.922 16.016 0.297 1 83.19 97 GLY B N 1
ATOM 1620 C CA . GLY B 1 97 ? 11.82 15.086 0.321 1 83.19 97 GLY B CA 1
ATOM 1621 C C . GLY B 1 97 ? 11.484 14.516 -1.047 1 83.19 97 GLY B C 1
ATOM 1622 O O . GLY B 1 97 ? 11.242 13.312 -1.185 1 83.19 97 GLY B O 1
ATOM 1623 N N . TRP B 1 98 ? 11.5 15.32 -1.974 1 86.38 98 TRP B N 1
ATOM 1624 C CA . TRP B 1 98 ? 11.195 14.906 -3.34 1 86.38 98 TRP B CA 1
ATOM 1625 C C . TRP B 1 98 ? 12.234 13.914 -3.852 1 86.38 98 TRP B C 1
ATOM 1627 O O . TRP B 1 98 ? 11.891 12.922 -4.492 1 86.38 98 TRP B O 1
ATOM 1637 N N . MET B 1 99 ? 13.469 14.172 -3.584 1 88.62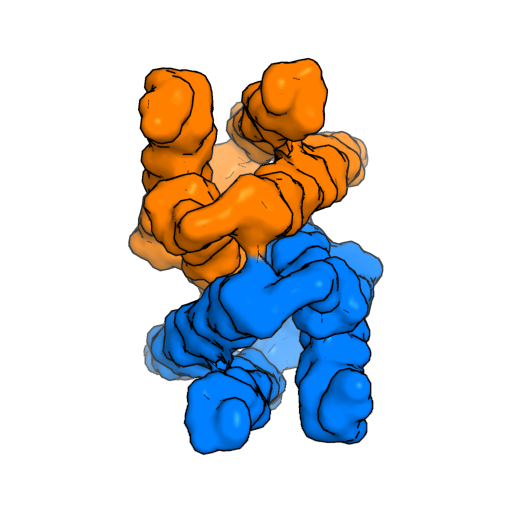 99 MET B N 1
ATOM 1638 C CA . MET B 1 99 ? 14.539 13.289 -4.035 1 88.62 99 MET B CA 1
ATOM 1639 C C . MET B 1 99 ? 14.391 11.898 -3.422 1 88.62 99 MET B C 1
ATOM 1641 O O . MET B 1 99 ? 14.633 10.891 -4.09 1 88.62 99 MET B O 1
ATOM 1645 N N . TRP B 1 100 ? 13.953 11.891 -2.225 1 86.06 100 TRP B N 1
ATOM 1646 C CA . TRP B 1 100 ? 13.781 10.609 -1.557 1 86.06 100 TRP B CA 1
ATOM 1647 C C . TRP B 1 100 ? 12.625 9.828 -2.168 1 86.06 100 TRP B C 1
ATOM 1649 O O . TRP B 1 100 ? 12.758 8.641 -2.48 1 86.06 100 TRP B O 1
ATOM 1659 N N . VAL B 1 101 ? 11.531 10.492 -2.365 1 87.62 101 VAL B N 1
ATOM 1660 C CA . VAL B 1 101 ? 10.336 9.797 -2.836 1 87.62 101 VAL B CA 1
ATOM 1661 C C . VAL B 1 101 ? 10.484 9.461 -4.32 1 87.62 101 VAL B C 1
ATOM 1663 O O . VAL B 1 101 ? 10.328 8.312 -4.723 1 87.62 101 VAL B O 1
ATOM 1666 N N . SER B 1 102 ? 10.789 10.445 -5.156 1 90.69 102 SER B N 1
ATOM 1667 C CA . SER B 1 102 ? 10.883 10.258 -6.602 1 90.69 102 SER B CA 1
ATOM 1668 C C . SER B 1 102 ? 12.109 9.43 -6.973 1 90.69 102 SER B C 1
ATOM 1670 O O . SER B 1 102 ? 12.031 8.539 -7.82 1 90.69 102 SER B O 1
ATOM 1672 N N . GLY B 1 103 ? 13.203 9.812 -6.348 1 91.69 103 GLY B N 1
ATOM 1673 C CA . GLY B 1 103 ? 14.406 9.039 -6.605 1 91.69 103 GLY B CA 1
ATOM 1674 C C . GLY B 1 103 ? 14.281 7.586 -6.176 1 91.69 103 GLY B C 1
ATOM 1675 O O . GLY B 1 103 ? 14.664 6.68 -6.918 1 91.69 103 GLY B O 1
ATOM 1676 N N . GLY B 1 104 ? 13.805 7.383 -4.945 1 93.81 104 GLY B N 1
ATOM 1677 C CA . GLY B 1 104 ? 13.586 6.031 -4.453 1 93.81 104 GLY B CA 1
ATOM 1678 C C . GLY B 1 104 ? 12.641 5.223 -5.316 1 93.81 104 GLY B C 1
ATOM 1679 O O . GLY B 1 104 ? 12.914 4.066 -5.633 1 93.81 104 GLY B O 1
ATOM 1680 N N . SER B 1 105 ? 11.508 5.82 -5.699 1 96.69 105 SER B N 1
ATOM 1681 C CA . SER B 1 105 ? 10.523 5.117 -6.516 1 96.69 105 SER B CA 1
ATOM 1682 C C . SER B 1 105 ? 11.086 4.797 -7.898 1 96.69 105 SER B C 1
ATOM 1684 O O . SER B 1 105 ? 10.805 3.732 -8.453 1 96.69 105 SER B O 1
ATOM 1686 N N . ALA B 1 106 ? 11.844 5.719 -8.477 1 97.19 106 ALA B N 1
ATOM 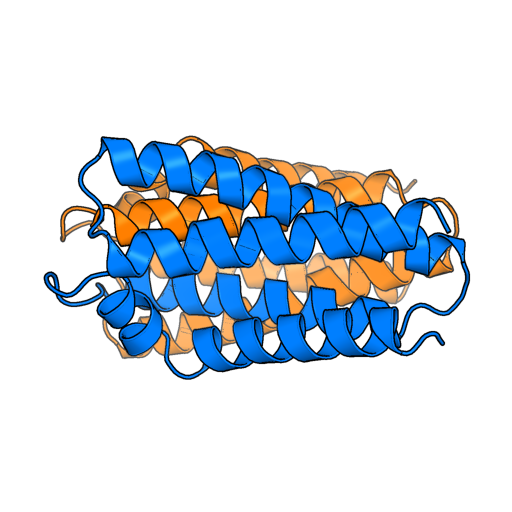1687 C CA . ALA B 1 106 ? 12.484 5.453 -9.758 1 97.19 106 ALA B CA 1
ATOM 1688 C C . ALA B 1 106 ? 13.445 4.27 -9.656 1 97.19 106 ALA B C 1
ATOM 1690 O O . ALA B 1 106 ? 13.461 3.4 -10.539 1 97.19 106 ALA B O 1
ATOM 1691 N N . PHE B 1 107 ? 14.211 4.289 -8.609 1 97.5 107 PHE B N 1
ATOM 1692 C CA . PHE B 1 107 ? 15.148 3.201 -8.359 1 97.5 107 PHE B CA 1
ATOM 1693 C C . PHE B 1 107 ? 14.414 1.868 -8.258 1 97.5 107 PHE B C 1
ATOM 1695 O O . PHE B 1 107 ? 14.805 0.892 -8.906 1 97.5 107 PHE B O 1
ATOM 1702 N N . PHE B 1 108 ? 13.336 1.736 -7.5 1 98.12 108 PHE B N 1
ATOM 1703 C CA . PHE B 1 108 ? 12.539 0.522 -7.359 1 98.12 108 PHE B CA 1
ATOM 1704 C C . PHE B 1 108 ? 11.93 0.121 -8.695 1 98.12 108 PHE B C 1
ATOM 1706 O O . PHE B 1 108 ? 11.867 -1.065 -9.023 1 98.12 108 PHE B O 1
ATOM 1713 N N . ALA B 1 109 ? 11.445 1.089 -9.461 1 98.31 109 ALA B N 1
ATOM 1714 C CA . ALA B 1 109 ? 10.852 0.801 -10.766 1 98.31 109 ALA B CA 1
ATOM 1715 C C . ALA B 1 109 ? 11.867 0.149 -11.703 1 98.31 109 ALA B C 1
ATOM 1717 O O . ALA B 1 109 ? 11.547 -0.817 -12.398 1 98.31 109 ALA B O 1
ATOM 1718 N N . ILE B 1 110 ? 13.062 0.686 -11.695 1 98.06 110 ILE B N 1
ATOM 1719 C CA . ILE B 1 110 ? 14.109 0.151 -12.555 1 98.06 110 ILE B CA 1
ATOM 1720 C C . ILE B 1 110 ? 14.406 -1.299 -12.172 1 98.06 110 ILE B C 1
ATOM 1722 O O . ILE B 1 110 ? 14.484 -2.17 -13.039 1 98.06 110 ILE B O 1
ATOM 1726 N N . LEU B 1 111 ? 14.539 -1.569 -10.867 1 98 111 LEU B N 1
ATOM 1727 C CA . LEU B 1 111 ? 14.766 -2.934 -10.406 1 98 111 LEU B CA 1
ATOM 1728 C C . LEU B 1 111 ? 13.602 -3.842 -10.789 1 98 111 LEU B C 1
ATOM 1730 O O . LEU B 1 111 ? 13.812 -4.98 -11.211 1 98 111 LEU B O 1
ATOM 1734 N N . GLY B 1 112 ? 12.375 -3.344 -10.617 1 97.75 112 GLY B N 1
ATOM 1735 C CA . GLY B 1 112 ? 11.195 -4.113 -10.992 1 97.75 112 GLY B CA 1
ATOM 1736 C C . GLY B 1 112 ? 11.156 -4.469 -12.469 1 97.75 112 GLY B C 1
ATOM 1737 O O . GLY B 1 112 ? 10.859 -5.605 -12.828 1 97.75 112 GLY B O 1
ATOM 1738 N N . ILE B 1 113 ? 11.453 -3.498 -13.336 1 97.88 113 ILE B N 1
ATOM 1739 C CA . ILE B 1 113 ? 11.477 -3.717 -14.781 1 97.88 113 ILE B CA 1
ATOM 1740 C C . ILE B 1 113 ? 12.539 -4.762 -15.125 1 97.88 113 ILE B C 1
ATOM 1742 O O . ILE B 1 113 ? 12.289 -5.676 -15.914 1 97.88 113 ILE B O 1
ATOM 1746 N N . TYR B 1 114 ? 13.664 -4.609 -14.539 1 97.19 114 TYR B N 1
ATOM 1747 C CA . TYR B 1 114 ? 14.758 -5.551 -14.766 1 97.19 114 TYR B CA 1
ATOM 1748 C C . TYR B 1 114 ? 14.336 -6.969 -14.391 1 97.19 114 TYR B C 1
ATOM 1750 O O . TYR B 1 114 ? 14.555 -7.91 -15.164 1 97.19 114 TYR B O 1
ATOM 1758 N N . LEU B 1 115 ? 13.719 -7.191 -13.281 1 97.06 115 LEU B N 1
ATOM 1759 C CA . LEU B 1 115 ? 13.359 -8.508 -12.773 1 97.06 115 LEU B CA 1
ATOM 1760 C C . LEU B 1 115 ? 12.211 -9.109 -13.586 1 97.06 115 LEU B C 1
ATOM 1762 O O . LEU B 1 115 ? 12.141 -10.328 -13.758 1 97.06 115 LEU B O 1
ATOM 1766 N N . LEU B 1 116 ? 11.352 -8.234 -14.133 1 96.44 116 LEU B N 1
ATOM 1767 C CA . LEU B 1 116 ? 10.211 -8.719 -14.906 1 96.44 116 LEU B CA 1
ATOM 1768 C C . LEU B 1 116 ? 10.648 -9.148 -16.297 1 96.44 116 LEU B C 1
ATOM 1770 O O . LEU B 1 116 ? 9.938 -9.906 -16.969 1 96.44 116 LEU B O 1
ATOM 1774 N N . HIS B 1 117 ? 11.727 -8.734 -16.766 1 93.44 117 HIS B N 1
ATOM 1775 C CA . HIS B 1 117 ? 12.172 -9.047 -18.109 1 93.44 117 HIS B CA 1
ATOM 1776 C C . HIS B 1 117 ? 13.336 -10.031 -18.094 1 93.44 117 HIS B C 1
ATOM 1778 O O . HIS B 1 117 ? 13.953 -10.297 -19.125 1 93.44 117 HIS B O 1
ATOM 1784 N N . ARG B 1 118 ? 13.695 -10.594 -16.969 1 84.25 118 ARG B N 1
ATOM 1785 C CA . ARG B 1 118 ? 14.727 -11.625 -16.906 1 84.25 118 ARG B CA 1
ATOM 1786 C C . ARG B 1 118 ? 14.109 -13.016 -16.859 1 84.25 118 ARG B C 1
ATOM 1788 O O . ARG B 1 118 ? 13.031 -13.203 -16.281 1 84.25 118 ARG B O 1
#

Organism: Naegleria gruberi (NCBI:txid5762)